Protein AF-A0A920KFL9-F1 (afdb_monomer)

Foldseek 3Di:
DDDDDDDDDDDDDDDDDDDDPDDDDDDDDDDDDDDDDDDDDDDDDDDDDDDDDDDDDDDDDDDDDDDDDDDDDDDDDDDDDDDDDDDDDDDDDDPPPDDPQDDDDQWDWDWDADPQRKTWIKTKGWDDDDLFKIKIKIKIKIWHQHDDPQKPGFIKIKIKIKMKIWGFDPFKIKIKIKIKIKIKGFDIDPRCVVCVPPCVPPPPPRIDIDIDIDIDIDMDRGGPRNPDSDDDDDDDD

pLDDT: mean 72.43, std 19.72, range [31.2, 96.38]

Sequence (237 aa):
MKIMKMVIKQSCKTVMVLGCVIIGFNISVAQNNNGSDETFLGVGSGSRKIARTPKVAINPLQIDSSLEMDEVKYYLEPKQQEVSYEIENITPAKLKIVEPLDKLYSGYLKAGAGMYFTPFFDLNYASKRSKYESWGVKSNFQSSLGSIREMGNTTYSDVLLGGYFQKFFLDHDLWAELDYERNRYQFYGLDTSLYSGVFEDTSTNFRQNYDLFDFHMKFNSKNTGRDTNKLRYKNLA

Mean predicted aligned error: 19.56 Å

Nearest PDB structures (foldseek):
  4q35-assembly1_A  TM=4.691E-01  e=1.632E-01  Shigella flexneri
  6z8q-assembly1_A  TM=5.405E-01  e=9.488E+00  Pseudomonas aeruginosa PAO1
  7q5c-assembly1_XXX  TM=4.788E-01  e=7.210E+00  Escherichia coli K-12

Solvent-accessible surface area (backbone atoms only — not comparable to full-atom values): 16198 Å² total; per-residue (Å²): 135,84,88,87,82,87,82,91,81,90,85,79,95,82,81,90,89,90,86,89,86,86,80,81,91,85,87,90,83,92,88,86,84,90,81,89,84,88,90,88,87,90,87,84,90,77,94,81,84,78,87,84,78,90,76,85,90,77,83,83,81,88,79,85,81,88,79,85,80,78,85,84,84,83,82,84,82,89,74,85,80,89,78,87,80,84,86,81,83,77,79,81,84,80,78,82,84,66,78,79,74,78,88,77,73,46,56,54,75,49,74,51,71,51,79,54,65,19,47,36,38,40,40,38,41,36,59,59,98,52,61,49,45,43,42,35,42,39,38,37,38,39,35,33,70,34,70,53,88,94,44,37,66,50,40,34,39,40,38,38,42,34,36,39,44,32,44,40,53,88,52,31,32,42,38,40,36,44,39,38,38,36,41,34,46,33,69,64,78,53,59,60,82,85,43,72,84,80,49,95,62,68,83,64,78,54,56,46,78,48,78,47,79,47,79,48,76,50,75,38,83,59,48,77,60,56,88,48,95,70,80,92,75,87,76,93,127

Radius of gyration: 56.48 Å; Cα contacts (8 Å, |Δi|>4): 287; chains: 1; bounding box: 64×78×180 Å

Secondary structure (DSSP, 8-state):
------------------------------------------------PPPPPPPP--PPP----PPPPPP--------PPPPP-----PPP------PPPP---SEEEEEEEETTTEEEEEEEEEPPP-SSEEEEEEEEEEEE----TTS----EEEEEEEEEEEEE-SS-EEEEEEEEEEEEEE-----TTTSTTT-TTHHHHTEEEEEEEEEEEEEESS--STT-S--------

Structure (mmCIF, N/CA/C/O backbone):
data_AF-A0A920KFL9-F1
#
_entry.id   AF-A0A920KFL9-F1
#
loop_
_atom_site.group_PDB
_atom_site.id
_atom_site.type_symbol
_atom_site.label_atom_id
_atom_site.label_alt_id
_atom_site.label_comp_id
_atom_site.label_asym_id
_atom_site.label_entity_id
_atom_site.label_seq_id
_atom_site.pdbx_PDB_ins_code
_atom_site.Cartn_x
_atom_site.Cartn_y
_atom_site.Cartn_z
_atom_site.occupancy
_atom_site.B_iso_or_equiv
_atom_site.auth_seq_id
_atom_site.auth_comp_id
_atom_site.auth_asym_id
_atom_site.auth_atom_id
_atom_site.pdbx_PDB_model_num
ATOM 1 N N . MET A 1 1 ? 7.959 36.966 9.191 1.00 43.94 1 MET A N 1
ATOM 2 C CA . MET A 1 1 ? 9.247 36.848 9.911 1.00 43.94 1 MET A CA 1
ATOM 3 C C . MET A 1 1 ? 8.929 36.371 11.333 1.00 43.94 1 MET A C 1
ATOM 5 O O . MET A 1 1 ? 8.709 37.195 12.199 1.00 43.94 1 MET A O 1
ATOM 9 N N . LYS A 1 2 ? 8.502 35.119 11.576 1.00 31.86 2 LYS A N 1
ATOM 10 C CA . LYS A 1 2 ? 9.246 33.833 11.588 1.00 31.86 2 LYS A CA 1
ATOM 11 C C . LYS A 1 2 ? 10.559 33.952 12.383 1.00 31.86 2 LYS A C 1
ATOM 13 O O . LYS A 1 2 ? 11.500 34.539 11.876 1.00 31.86 2 LYS A O 1
ATOM 18 N N . ILE A 1 3 ? 10.495 33.721 13.700 1.00 34.41 3 ILE A N 1
ATOM 19 C CA . ILE A 1 3 ? 10.840 32.472 14.427 1.00 34.41 3 ILE A CA 1
ATOM 20 C C . ILE A 1 3 ? 12.348 32.191 14.443 1.00 34.41 3 ILE A C 1
ATOM 22 O O . ILE A 1 3 ? 12.906 31.795 13.428 1.00 34.41 3 ILE A O 1
ATOM 26 N N . MET A 1 4 ? 12.945 32.281 15.637 1.00 31.20 4 MET A N 1
ATOM 27 C CA . MET A 1 4 ? 14.079 31.477 16.125 1.00 31.20 4 MET A CA 1
ATOM 28 C C . MET A 1 4 ? 14.139 31.721 17.651 1.00 31.20 4 MET A C 1
ATOM 30 O O . MET A 1 4 ? 14.114 32.871 18.061 1.00 31.20 4 MET A O 1
ATOM 34 N N . LYS A 1 5 ? 14.110 30.758 18.576 1.00 31.58 5 LYS A N 1
ATOM 35 C CA . LYS A 1 5 ? 14.733 29.436 18.618 1.00 31.58 5 LYS A CA 1
ATOM 36 C C . LYS A 1 5 ? 13.798 28.379 19.223 1.00 31.58 5 LYS A C 1
ATOM 38 O O . LYS A 1 5 ? 13.177 28.583 20.259 1.00 31.58 5 LYS A O 1
ATOM 43 N N . MET A 1 6 ? 13.790 27.228 18.564 1.00 32.03 6 MET A N 1
ATOM 44 C CA . MET A 1 6 ? 13.478 25.903 19.104 1.00 32.03 6 MET A CA 1
ATOM 45 C C . MET A 1 6 ? 14.689 25.457 19.960 1.00 32.03 6 MET A C 1
ATOM 47 O O . MET A 1 6 ? 15.799 25.895 19.655 1.00 32.03 6 MET A O 1
ATOM 51 N N . VAL A 1 7 ? 14.543 24.675 21.044 1.00 38.91 7 VAL A N 1
ATOM 52 C CA . VAL A 1 7 ? 14.953 23.248 21.100 1.00 38.91 7 VAL A CA 1
ATOM 53 C C . VAL A 1 7 ? 14.882 22.709 22.556 1.00 38.91 7 VAL A C 1
ATOM 55 O O . VAL A 1 7 ? 15.569 23.242 23.417 1.00 38.91 7 VAL A O 1
ATOM 58 N N . ILE A 1 8 ? 14.073 21.641 22.756 1.00 33.66 8 ILE A N 1
ATOM 59 C CA . ILE A 1 8 ? 14.347 20.354 23.476 1.00 33.66 8 ILE A CA 1
ATOM 60 C C . ILE A 1 8 ? 14.590 20.429 25.019 1.00 33.66 8 ILE A C 1
ATOM 62 O O . ILE A 1 8 ? 15.402 21.218 25.461 1.00 33.66 8 ILE A O 1
ATOM 66 N N . LYS A 1 9 ? 13.998 19.644 25.949 1.00 31.50 9 LYS A N 1
ATOM 67 C CA . LYS A 1 9 ? 13.520 18.240 25.981 1.00 31.50 9 LYS A CA 1
ATOM 68 C C . LYS A 1 9 ? 12.612 17.968 27.208 1.00 31.50 9 LYS A C 1
ATOM 70 O O . LYS A 1 9 ? 12.754 18.606 28.240 1.00 31.50 9 LYS A O 1
ATOM 75 N N . GLN A 1 10 ? 11.765 16.946 27.054 1.00 40.38 10 GLN A N 1
ATOM 76 C CA . GLN A 1 10 ? 11.182 15.990 28.023 1.00 40.38 10 GLN A CA 1
ATOM 77 C C . GLN A 1 10 ? 11.482 16.135 29.534 1.00 40.38 10 GLN A C 1
ATOM 79 O O . GLN A 1 10 ? 12.634 16.049 29.941 1.00 40.38 10 GLN A O 1
ATOM 84 N N . SER A 1 11 ? 10.436 16.046 30.368 1.00 33.41 11 SER A N 1
ATOM 85 C CA . SER A 1 11 ? 10.075 14.831 31.143 1.00 33.41 11 SER A CA 1
ATOM 86 C C . SER A 1 11 ? 9.422 15.158 32.500 1.00 33.41 11 SER A C 1
ATOM 88 O O . SER A 1 11 ? 9.712 16.174 33.114 1.00 33.41 11 SER A O 1
ATOM 90 N N . CYS A 1 12 ? 8.610 14.213 32.978 1.00 39.16 12 CYS A N 1
ATOM 91 C CA . CYS A 1 12 ? 8.181 14.007 34.366 1.00 39.16 12 CYS A CA 1
ATOM 92 C C . CYS A 1 12 ? 7.173 14.975 35.007 1.00 39.16 12 CYS A C 1
ATOM 94 O O . CYS A 1 12 ? 7.497 15.942 35.687 1.00 39.16 12 CYS A O 1
ATOM 96 N N . LYS A 1 13 ? 5.909 14.544 34.923 1.00 39.97 13 LYS A N 1
ATOM 97 C CA . LYS A 1 13 ? 4.914 14.662 35.994 1.00 39.97 13 LYS A CA 1
ATOM 98 C C . LYS A 1 13 ? 5.488 14.141 37.325 1.00 39.97 13 LYS A C 1
ATOM 100 O O . LYS A 1 13 ? 5.723 12.944 37.410 1.00 39.97 13 LYS A O 1
ATOM 105 N N . THR A 1 14 ? 5.605 14.992 38.344 1.00 37.62 14 THR A N 1
ATOM 106 C CA . THR A 1 14 ? 5.458 14.629 39.773 1.00 37.62 14 THR A CA 1
ATOM 107 C C . THR A 1 14 ? 5.434 15.914 40.595 1.00 37.62 14 THR A C 1
ATOM 109 O O . THR A 1 14 ? 6.465 16.450 40.986 1.00 37.62 14 THR A O 1
ATOM 112 N N . VAL A 1 15 ? 4.230 16.443 40.795 1.00 41.91 15 VAL A N 1
ATOM 113 C CA . VAL A 1 15 ? 3.930 17.504 41.758 1.00 41.91 15 VAL A CA 1
ATOM 114 C C . VAL A 1 15 ? 3.335 16.835 42.991 1.00 41.91 15 VAL A C 1
ATOM 116 O O . VAL A 1 15 ? 2.521 15.927 42.850 1.00 41.91 15 VAL A O 1
ATOM 119 N N . MET A 1 16 ? 3.710 17.363 44.157 1.00 33.50 16 MET A N 1
ATOM 120 C CA . MET A 1 16 ? 3.053 17.203 45.458 1.00 33.50 16 MET A CA 1
ATOM 121 C C . MET A 1 16 ? 3.140 15.826 46.117 1.00 33.50 16 MET A C 1
ATOM 123 O O . MET A 1 16 ? 2.377 14.927 45.800 1.00 33.50 16 MET A O 1
ATOM 127 N N . VAL A 1 17 ? 4.018 15.722 47.118 1.00 41.62 17 VAL A N 1
ATOM 128 C CA . VAL A 1 17 ? 3.706 15.420 48.535 1.00 41.62 17 VAL A CA 1
ATOM 129 C C . VAL A 1 17 ? 5.029 15.020 49.193 1.00 41.62 17 VAL A C 1
ATOM 131 O O . VAL A 1 17 ? 5.377 13.847 49.236 1.00 41.62 17 VAL A O 1
ATOM 134 N N . LEU A 1 18 ? 5.804 16.004 49.661 1.00 38.94 18 LEU A N 1
ATOM 135 C CA . LEU A 1 18 ? 6.837 15.783 50.681 1.00 38.94 18 LEU A CA 1
ATOM 136 C C . LEU A 1 18 ? 7.292 17.124 51.275 1.00 38.94 18 LEU A C 1
ATOM 138 O O . LEU A 1 18 ? 8.353 17.653 50.964 1.00 38.94 18 LEU A O 1
ATOM 142 N N . GLY A 1 19 ? 6.444 17.709 52.112 1.00 35.53 19 GLY A N 1
ATOM 143 C CA . GLY A 1 19 ? 6.784 18.890 52.894 1.00 35.53 19 GLY A CA 1
ATOM 144 C C . GLY A 1 19 ? 5.920 18.913 54.141 1.00 35.53 19 GLY A C 1
ATOM 145 O O . GLY A 1 19 ? 4.737 19.201 54.009 1.00 35.53 19 GLY A O 1
ATOM 146 N N . CYS A 1 20 ? 6.514 18.523 55.281 1.00 39.31 20 CYS A N 1
ATOM 147 C CA . CYS A 1 20 ? 6.134 18.838 56.677 1.00 39.31 20 CYS A CA 1
ATOM 148 C C . CYS A 1 20 ? 6.435 17.713 57.690 1.00 39.31 20 CYS A C 1
ATOM 150 O O . CYS A 1 20 ? 5.592 17.405 58.525 1.00 39.31 20 CYS A O 1
ATOM 152 N N . VAL A 1 21 ? 7.641 17.131 57.700 1.00 36.34 21 VAL A N 1
ATOM 153 C CA . VAL A 1 21 ? 8.108 16.396 58.894 1.00 36.34 21 VAL A CA 1
ATOM 154 C C . VAL A 1 21 ? 9.578 16.717 59.161 1.00 36.34 21 VAL A C 1
ATOM 156 O O . VAL A 1 21 ? 10.479 15.964 58.812 1.00 36.34 21 VAL A O 1
ATOM 159 N N . ILE A 1 22 ? 9.811 17.880 59.767 1.00 43.09 22 ILE A N 1
ATOM 160 C CA . ILE A 1 22 ? 11.025 18.183 60.531 1.00 43.09 22 ILE A CA 1
ATOM 161 C C . ILE A 1 22 ? 10.549 18.844 61.826 1.00 43.09 22 ILE A C 1
ATOM 163 O O . ILE A 1 22 ? 10.327 20.050 61.852 1.00 43.09 22 ILE A O 1
ATOM 167 N N . ILE A 1 23 ? 10.357 18.055 62.888 1.00 47.72 23 ILE A N 1
ATOM 168 C CA . ILE A 1 23 ? 10.253 18.561 64.265 1.00 47.72 23 ILE A CA 1
ATOM 169 C C . ILE A 1 23 ? 11.060 17.636 65.186 1.00 47.72 23 ILE A C 1
ATOM 171 O O . ILE A 1 23 ? 10.632 16.542 65.532 1.00 47.72 23 ILE A O 1
ATOM 175 N N . GLY A 1 24 ? 12.268 18.109 65.501 1.00 38.16 24 GLY A N 1
ATOM 176 C CA . GLY A 1 24 ? 12.833 18.231 66.850 1.00 38.16 24 GLY A CA 1
ATOM 177 C C . GLY A 1 24 ? 12.740 17.063 67.833 1.00 38.16 24 GLY A C 1
ATOM 178 O O . GLY A 1 24 ? 11.746 16.899 68.530 1.00 38.16 24 GLY A O 1
ATOM 179 N N . PHE A 1 25 ? 13.875 16.389 68.007 1.00 38.78 25 PHE A N 1
ATOM 180 C CA . PHE A 1 25 ? 14.270 15.659 69.214 1.00 38.78 25 PHE A CA 1
ATOM 181 C C . PHE A 1 25 ? 14.528 16.637 70.380 1.00 38.78 25 PHE A C 1
ATOM 183 O O . PHE A 1 25 ? 15.257 17.603 70.173 1.00 38.78 25 PHE A O 1
ATOM 190 N N . ASN A 1 26 ? 14.023 16.360 71.592 1.00 34.81 26 ASN A N 1
ATOM 191 C CA . ASN A 1 26 ? 14.650 16.725 72.877 1.00 34.81 26 ASN A CA 1
ATOM 192 C C . ASN A 1 26 ? 14.129 15.821 74.017 1.00 34.81 26 ASN A C 1
ATOM 194 O O . ASN A 1 26 ? 12.947 15.494 74.079 1.00 34.81 26 ASN A O 1
ATOM 198 N N . ILE A 1 27 ? 15.049 15.415 74.896 1.00 50.94 27 ILE A N 1
ATOM 199 C CA . ILE A 1 27 ? 14.918 14.446 75.999 1.00 50.94 27 ILE A CA 1
ATOM 200 C C . ILE A 1 27 ? 14.784 15.206 77.330 1.00 50.94 27 ILE A C 1
ATOM 202 O O . ILE A 1 27 ? 15.460 16.220 77.490 1.00 50.94 27 ILE A O 1
ATOM 206 N N . SER A 1 28 ? 14.019 14.697 78.309 1.00 34.47 28 SER A N 1
ATOM 207 C CA . SER A 1 28 ? 14.261 14.909 79.757 1.00 34.47 28 SER A CA 1
ATOM 208 C C . SER A 1 28 ? 13.483 13.914 80.639 1.00 34.47 28 SER A C 1
ATOM 210 O O . SER A 1 28 ? 12.450 13.388 80.233 1.00 34.47 28 SER A O 1
ATOM 212 N N . VAL A 1 29 ? 14.022 13.644 81.835 1.00 45.34 29 VAL A N 1
ATOM 213 C CA . VAL A 1 29 ? 13.725 12.515 82.742 1.00 45.34 29 VAL A CA 1
ATOM 214 C C . VAL A 1 29 ? 13.245 13.015 84.124 1.00 45.34 29 VAL A C 1
ATOM 216 O O . VAL A 1 29 ? 13.731 14.040 84.589 1.00 45.34 29 VAL A O 1
ATOM 219 N N . ALA A 1 30 ? 12.408 12.195 84.786 1.00 33.41 30 ALA A N 1
ATOM 220 C CA . ALA A 1 30 ? 12.189 12.003 86.240 1.00 33.41 30 ALA A CA 1
ATOM 221 C C . ALA A 1 30 ? 11.397 13.030 87.092 1.00 33.41 30 ALA A C 1
ATOM 223 O O . ALA A 1 30 ? 11.758 14.198 87.177 1.00 33.41 30 ALA A O 1
ATOM 224 N N . GLN A 1 31 ? 10.430 12.524 87.883 1.00 37.09 31 GLN A N 1
ATOM 225 C CA . GLN A 1 31 ? 10.547 12.347 89.351 1.00 37.09 31 GLN A CA 1
ATOM 226 C C . GLN A 1 31 ? 9.334 11.598 89.953 1.00 37.09 31 GLN A C 1
ATOM 228 O O . GLN A 1 31 ? 8.196 11.782 89.535 1.00 37.09 31 GLN A O 1
ATOM 233 N N . ASN A 1 32 ? 9.622 10.736 90.931 1.00 48.12 32 ASN A N 1
ATOM 234 C CA . ASN A 1 32 ? 8.700 9.958 91.765 1.00 48.12 32 ASN A CA 1
ATOM 235 C C . ASN A 1 32 ? 8.545 10.671 93.121 1.00 48.12 32 ASN A C 1
ATOM 237 O O . ASN A 1 32 ? 9.549 11.177 93.621 1.00 48.12 32 ASN A O 1
ATOM 241 N N . ASN A 1 33 ? 7.354 10.672 93.733 1.00 43.47 33 ASN A N 1
ATOM 242 C CA . ASN A 1 33 ? 7.232 10.878 95.179 1.00 43.47 33 ASN A CA 1
ATOM 243 C C . ASN A 1 33 ? 5.913 10.338 95.758 1.00 43.47 33 ASN A C 1
ATOM 245 O O . ASN A 1 33 ? 4.824 10.742 95.355 1.00 43.47 33 ASN A O 1
ATOM 249 N N . ASN A 1 34 ? 6.062 9.452 96.746 1.00 51.16 34 ASN A N 1
ATOM 250 C CA . ASN A 1 34 ? 5.028 8.980 97.665 1.00 51.16 34 ASN A CA 1
ATOM 251 C C . ASN A 1 34 ? 4.648 10.081 98.669 1.00 51.16 34 ASN A C 1
ATOM 253 O O . ASN A 1 34 ? 5.525 10.775 99.179 1.00 51.16 34 ASN A O 1
ATOM 257 N N . GLY A 1 35 ? 3.370 10.145 99.042 1.00 40.84 35 GLY A N 1
ATOM 258 C CA . GLY A 1 35 ? 2.881 10.934 100.174 1.00 40.84 35 GLY A CA 1
ATOM 259 C C . GLY A 1 35 ? 1.526 10.411 100.646 1.00 40.84 35 GLY A C 1
ATOM 260 O O . GLY A 1 35 ? 0.542 10.501 99.922 1.00 40.84 35 GLY A O 1
ATOM 261 N N . SER A 1 36 ? 1.526 9.795 101.825 1.00 51.31 36 SER A N 1
ATOM 262 C CA . SER A 1 36 ? 0.377 9.309 102.596 1.00 51.31 36 SER A CA 1
ATOM 263 C C . SER A 1 36 ? -0.385 10.458 103.247 1.00 51.31 36 SER A C 1
ATOM 265 O O . SER A 1 36 ? 0.283 11.326 103.791 1.00 51.31 36 SER A O 1
ATOM 267 N N . ASP A 1 37 ? -1.717 10.384 103.333 1.00 48.81 37 ASP A N 1
ATOM 268 C CA . ASP A 1 37 ? -2.482 11.168 104.310 1.00 48.81 37 ASP A CA 1
ATOM 269 C C . ASP A 1 37 ? -3.719 10.396 104.810 1.00 48.81 37 ASP A C 1
ATOM 271 O O . ASP A 1 37 ? -4.548 9.908 104.040 1.00 48.81 37 ASP A O 1
ATOM 275 N N . GLU A 1 38 ? -3.782 10.255 106.133 1.00 49.50 38 GLU A N 1
ATOM 276 C CA . GLU A 1 38 ? -4.817 9.604 106.946 1.00 49.50 38 GLU A CA 1
ATOM 277 C C . GLU A 1 38 ? -5.903 10.611 107.381 1.00 49.50 38 GLU A C 1
ATOM 279 O O . GLU A 1 38 ? -5.698 11.813 107.219 1.00 49.50 38 GLU A O 1
ATOM 284 N N . THR A 1 39 ? -7.021 10.129 107.972 1.00 42.44 39 THR A N 1
ATOM 285 C CA . THR A 1 39 ? -7.828 10.707 109.101 1.00 42.44 39 THR A CA 1
ATOM 286 C C . THR A 1 39 ? -9.327 10.298 109.038 1.00 42.44 39 THR A C 1
ATOM 288 O O . THR A 1 39 ? -9.838 10.081 107.948 1.00 42.44 39 THR A O 1
ATOM 291 N N . PHE A 1 40 ? -10.160 10.146 110.095 1.00 45.94 40 PHE A N 1
ATOM 292 C CA . PHE A 1 40 ? -10.104 10.307 111.569 1.00 45.94 40 PHE A CA 1
ATOM 293 C C . PHE A 1 40 ? -11.086 9.309 112.259 1.00 45.94 40 PHE A C 1
ATOM 295 O O . PHE A 1 40 ? -12.117 8.950 111.691 1.00 45.94 40 PHE A O 1
ATOM 302 N N . LEU A 1 41 ? -10.803 8.920 113.515 1.00 43.47 41 LEU A N 1
ATOM 303 C CA . LEU A 1 41 ? -11.570 7.987 114.366 1.00 43.47 41 LEU A CA 1
ATOM 304 C C . LEU A 1 41 ? -12.244 8.728 115.541 1.00 43.47 41 LEU A C 1
ATOM 306 O O . LEU A 1 41 ? -11.563 9.409 116.304 1.00 43.47 41 LEU A O 1
ATOM 310 N N . GLY A 1 42 ? -13.555 8.552 115.742 1.00 44.34 42 GLY A N 1
ATOM 311 C CA . GLY A 1 42 ? -14.280 9.040 116.924 1.00 44.34 42 GLY A CA 1
ATOM 312 C C . GLY A 1 42 ? -14.645 7.900 117.876 1.00 44.34 42 GLY A C 1
ATOM 313 O O . GLY A 1 42 ? -15.588 7.158 117.615 1.00 44.34 42 GLY A O 1
ATOM 314 N N . VAL A 1 43 ? -13.903 7.753 118.978 1.00 54.56 43 VAL A N 1
ATOM 315 C CA . VAL A 1 43 ? -14.129 6.727 120.012 1.00 54.56 43 VAL A CA 1
ATOM 316 C C . VAL A 1 43 ? -14.908 7.330 121.181 1.00 54.56 43 VAL A C 1
ATOM 318 O O . VAL A 1 43 ? -14.455 8.291 121.794 1.00 54.56 43 VAL A O 1
ATOM 321 N N . GLY A 1 44 ? -16.050 6.736 121.535 1.00 56.25 44 GLY A N 1
ATOM 322 C CA . GLY A 1 44 ? -16.752 6.990 122.797 1.00 56.25 44 GLY A CA 1
ATOM 323 C C . GLY A 1 44 ? -16.760 5.724 123.647 1.00 56.25 44 GLY A C 1
ATOM 324 O O . GLY A 1 44 ? -17.275 4.698 123.207 1.00 56.25 44 GLY A O 1
ATOM 325 N N . SER A 1 45 ? -16.178 5.766 124.849 1.00 58.66 45 SER A N 1
ATOM 326 C CA . SER A 1 45 ? -16.102 4.610 125.749 1.00 58.66 45 SER A CA 1
ATOM 327 C C . SER A 1 45 ? -16.910 4.841 127.029 1.00 58.66 45 SER A C 1
ATOM 329 O O . SER A 1 45 ? -16.742 5.827 127.740 1.00 58.66 45 SER A O 1
ATOM 331 N N . GLY A 1 46 ? -17.816 3.904 127.322 1.00 54.31 46 GLY A N 1
ATOM 332 C CA . GLY A 1 46 ? -18.552 3.817 128.581 1.00 54.31 46 GLY A CA 1
ATOM 333 C C . GLY A 1 46 ? -18.433 2.401 129.137 1.00 54.31 46 GLY A C 1
ATOM 334 O O . GLY A 1 46 ? -18.812 1.434 128.477 1.00 54.31 46 GLY A O 1
ATOM 335 N N . SER A 1 47 ? -17.879 2.255 130.339 1.00 57.16 47 SER A N 1
ATOM 336 C CA . SER A 1 47 ? -17.597 0.955 130.952 1.00 57.16 47 SER A CA 1
ATOM 337 C C . SER A 1 47 ? -18.842 0.371 131.630 1.00 57.16 47 SER A C 1
ATOM 339 O O . SER A 1 47 ? -19.117 0.599 132.805 1.00 57.16 47 SER A O 1
ATOM 341 N N . ARG A 1 48 ? -19.615 -0.439 130.900 1.00 60.62 48 ARG A N 1
ATOM 342 C CA . ARG A 1 48 ? -20.709 -1.229 131.488 1.00 60.62 48 ARG A CA 1
ATOM 343 C C . ARG A 1 48 ? -20.206 -2.627 131.828 1.00 60.62 48 ARG A C 1
ATOM 345 O O . ARG A 1 48 ? -19.890 -3.407 130.934 1.00 60.62 48 ARG A O 1
ATOM 352 N N . LYS A 1 49 ? -20.135 -2.958 133.119 1.00 63.44 49 LYS A N 1
ATOM 353 C CA . LYS A 1 49 ? -19.866 -4.329 133.576 1.00 63.44 49 LYS A CA 1
ATOM 354 C C . LYS A 1 49 ? -21.172 -5.010 133.967 1.00 63.44 49 LYS A C 1
ATOM 356 O O . LYS A 1 49 ? -21.869 -4.560 134.868 1.00 63.44 49 LYS A O 1
ATOM 361 N N . ILE A 1 50 ? -21.474 -6.100 133.270 1.00 63.91 50 ILE A N 1
ATOM 362 C CA . ILE A 1 50 ? -22.652 -6.943 133.482 1.00 63.91 50 ILE A CA 1
ATOM 363 C C . ILE A 1 50 ? -22.246 -8.106 134.392 1.00 63.91 50 ILE A C 1
ATOM 365 O O . ILE A 1 50 ? -21.227 -8.760 134.152 1.00 63.91 50 ILE A O 1
ATOM 369 N N . ALA A 1 51 ? -23.025 -8.344 135.447 1.00 66.50 51 ALA A N 1
ATOM 370 C CA . ALA A 1 51 ? -22.797 -9.443 136.379 1.00 66.50 51 ALA A CA 1
ATOM 371 C C . ALA A 1 51 ? -23.034 -10.796 135.693 1.00 66.50 51 ALA A C 1
ATOM 373 O O . ALA A 1 51 ? -23.952 -10.948 134.888 1.00 66.50 51 ALA A O 1
ATOM 374 N N . ARG A 1 52 ? -22.182 -11.781 135.992 1.00 64.62 52 ARG A N 1
ATOM 375 C CA . ARG A 1 52 ? -22.231 -13.095 135.343 1.00 64.62 52 ARG A CA 1
ATOM 376 C C . ARG A 1 52 ? -23.044 -14.093 136.160 1.00 64.62 52 ARG A C 1
ATOM 378 O O . ARG A 1 52 ? -22.793 -14.279 137.345 1.00 64.62 52 ARG A O 1
ATOM 385 N N . THR A 1 53 ? -23.950 -14.779 135.472 1.00 71.12 53 THR A N 1
ATOM 386 C CA . THR A 1 53 ? -24.737 -15.911 135.978 1.00 71.12 53 THR A CA 1
ATOM 387 C C . THR A 1 53 ? -24.022 -17.227 135.655 1.00 71.12 53 THR A C 1
ATOM 389 O O . THR A 1 53 ? -23.485 -17.356 134.546 1.00 71.12 53 THR A O 1
ATOM 392 N N . PRO A 1 54 ? -24.000 -18.213 136.570 1.00 70.19 54 PRO A N 1
ATOM 393 C CA . PRO A 1 54 ? -23.390 -19.505 136.288 1.00 70.19 54 PRO A CA 1
ATOM 394 C C . PRO A 1 54 ? -24.212 -20.258 135.240 1.00 70.19 54 PRO A C 1
ATOM 396 O O . PRO A 1 54 ? -25.435 -20.357 135.334 1.00 70.19 54 PRO A O 1
ATOM 399 N N . LYS A 1 55 ? -23.524 -20.769 134.219 1.00 72.44 55 LYS A N 1
ATOM 400 C CA . LYS A 1 55 ? -24.139 -21.536 133.135 1.00 72.44 55 LYS A CA 1
ATOM 401 C C . LYS A 1 55 ? -24.029 -23.025 133.432 1.00 72.44 55 LYS A C 1
ATOM 403 O O . LYS A 1 55 ? -22.960 -23.501 133.803 1.00 72.44 55 LYS A O 1
ATOM 408 N N . VAL A 1 56 ? -25.129 -23.742 133.229 1.00 72.31 56 VAL A N 1
ATOM 409 C CA . VAL A 1 56 ? -25.164 -25.205 133.289 1.00 72.31 56 VAL A CA 1
ATOM 410 C C . VAL A 1 56 ? -24.569 -25.754 131.996 1.00 72.31 56 VAL A C 1
ATOM 412 O O . VAL A 1 56 ? -24.971 -25.350 130.904 1.00 72.31 56 VAL A O 1
ATOM 415 N N . ALA A 1 57 ? -23.593 -26.649 132.125 1.00 71.94 57 ALA A N 1
ATOM 416 C CA . ALA A 1 57 ? -22.980 -27.324 130.993 1.00 71.94 57 ALA A CA 1
ATOM 417 C C . ALA A 1 57 ? -23.841 -28.529 130.597 1.00 71.94 57 ALA A C 1
ATOM 419 O O . ALA A 1 57 ? -23.961 -29.489 131.353 1.00 71.94 57 ALA A O 1
ATOM 420 N N . ILE A 1 58 ? -24.445 -28.457 129.415 1.00 77.25 58 ILE A N 1
ATOM 421 C CA . ILE A 1 58 ? -25.127 -29.579 128.769 1.00 77.25 58 ILE A CA 1
ATOM 422 C C . ILE A 1 58 ? -24.269 -29.996 127.582 1.00 77.25 58 ILE A C 1
ATOM 424 O O . ILE A 1 58 ? -23.959 -29.166 126.727 1.00 77.25 58 ILE A O 1
ATOM 428 N N . ASN A 1 59 ? -23.887 -31.270 127.540 1.00 79.19 59 ASN A N 1
ATOM 429 C CA . ASN A 1 59 ? -23.124 -31.810 126.424 1.00 79.19 59 ASN A CA 1
ATOM 430 C C . ASN A 1 59 ? -24.097 -32.294 125.341 1.00 79.19 59 ASN A C 1
ATOM 432 O O . ASN A 1 59 ? -25.023 -33.044 125.661 1.00 79.19 59 ASN A O 1
ATOM 436 N N . PRO A 1 60 ? -23.921 -31.881 124.078 1.00 77.06 60 PRO A N 1
ATOM 437 C CA . PRO A 1 60 ? -24.770 -32.351 122.998 1.00 77.06 60 PRO A CA 1
ATOM 438 C C . PRO A 1 60 ? -24.461 -33.816 122.678 1.00 77.06 60 PRO A C 1
ATOM 440 O O . PRO A 1 60 ? -23.303 -34.233 122.656 1.00 77.06 60 PRO A O 1
ATOM 443 N N . LEU A 1 61 ? -25.506 -34.593 122.403 1.00 74.31 61 LEU A N 1
ATOM 444 C CA . LEU A 1 61 ? -25.369 -35.932 121.837 1.00 74.31 61 LEU A CA 1
ATOM 445 C C . LEU A 1 61 ? -25.131 -35.792 120.330 1.00 74.31 61 LEU A C 1
ATOM 447 O O . LEU A 1 61 ? -25.890 -35.103 119.649 1.00 74.31 61 LEU A O 1
ATOM 451 N N . GLN A 1 62 ? -24.073 -36.419 119.812 1.00 68.06 62 GLN A N 1
ATOM 452 C CA . GLN A 1 62 ? -23.814 -36.453 118.373 1.00 68.06 62 GLN A CA 1
ATOM 453 C C . GLN A 1 62 ? -24.787 -37.426 117.710 1.00 68.06 62 GLN A C 1
ATOM 455 O O . GLN A 1 62 ? -24.701 -38.634 117.917 1.00 68.06 62 GLN A O 1
ATOM 460 N N . ILE A 1 63 ? -25.709 -36.888 116.918 1.00 70.75 63 ILE A N 1
ATOM 461 C CA . ILE A 1 63 ? -26.551 -37.667 116.015 1.00 70.75 63 ILE A CA 1
ATOM 462 C C . ILE A 1 63 ? -26.033 -37.371 114.613 1.00 70.75 63 ILE A C 1
ATOM 464 O O . ILE A 1 63 ? -26.132 -36.235 114.152 1.00 70.75 63 ILE A O 1
ATOM 468 N N . ASP A 1 64 ? -25.434 -38.370 113.973 1.00 69.38 64 ASP A N 1
ATOM 469 C CA . ASP A 1 64 ? -24.952 -38.257 112.599 1.00 69.38 64 ASP A CA 1
ATOM 470 C C . ASP A 1 64 ? -26.052 -38.722 111.638 1.00 69.38 64 ASP A C 1
ATOM 472 O O . ASP A 1 64 ? -26.654 -39.778 111.837 1.00 69.38 64 ASP A O 1
ATOM 476 N N . SER A 1 65 ? -26.362 -37.911 110.630 1.00 74.31 65 SER A N 1
ATOM 477 C CA . SER A 1 65 ? -27.322 -38.250 109.576 1.00 74.31 65 SER A CA 1
ATOM 478 C C . SER A 1 65 ? -26.559 -38.364 108.269 1.00 74.31 65 SER A C 1
ATOM 480 O O . SER A 1 65 ? -26.143 -37.355 107.704 1.00 74.31 65 SER A O 1
ATOM 482 N N . SER A 1 66 ? -26.383 -39.592 107.784 1.00 71.81 66 SER A N 1
ATOM 483 C CA . SER A 1 66 ? -25.870 -39.814 106.436 1.00 71.81 66 SER A CA 1
ATOM 484 C C . SER A 1 66 ? -27.003 -39.602 105.433 1.00 71.81 66 SER A C 1
ATOM 486 O O . SER A 1 66 ? -28.079 -40.187 105.544 1.00 71.81 66 SER A O 1
ATOM 488 N N . LEU A 1 67 ? -26.773 -38.700 104.482 1.00 71.06 67 LEU A N 1
ATOM 489 C CA . LEU A 1 67 ? -27.669 -38.434 103.363 1.00 71.06 67 LEU A CA 1
ATOM 490 C C . LEU A 1 67 ? -27.123 -39.173 102.141 1.00 71.06 67 LEU A C 1
ATOM 492 O O . LEU A 1 67 ? -26.017 -38.872 101.692 1.00 71.06 67 LEU A O 1
ATOM 496 N N . GLU A 1 68 ? -27.886 -40.122 101.601 1.00 73.00 68 GLU A N 1
ATOM 497 C CA . GLU A 1 68 ? -27.613 -40.664 100.269 1.00 73.00 68 GLU A CA 1
ATOM 498 C C . GLU A 1 68 ? -28.154 -39.687 99.216 1.00 73.00 68 GLU A C 1
ATOM 500 O O . GLU A 1 68 ? -29.313 -39.275 99.270 1.00 73.00 68 GLU A O 1
ATOM 505 N N . MET A 1 69 ? -27.288 -39.257 98.295 1.00 74.44 69 MET A N 1
ATOM 506 C CA . MET A 1 69 ? -27.657 -38.364 97.195 1.00 74.44 69 MET A CA 1
ATOM 507 C C . MET A 1 69 ? -28.178 -39.178 96.012 1.00 74.44 69 MET A C 1
ATOM 509 O O . MET A 1 69 ? -27.486 -40.070 95.524 1.00 74.44 69 MET A O 1
ATOM 513 N N . ASP A 1 70 ? -29.356 -38.813 95.512 1.00 77.56 70 ASP A N 1
ATOM 514 C CA . ASP A 1 70 ? -29.927 -39.420 94.311 1.00 77.56 70 ASP A CA 1
ATOM 515 C C . ASP A 1 70 ? -29.144 -39.045 93.039 1.00 77.56 70 ASP A C 1
ATOM 517 O O . ASP A 1 70 ? -28.583 -37.952 92.906 1.00 77.56 70 ASP A O 1
ATOM 521 N N . GLU A 1 71 ? -29.131 -39.958 92.065 1.00 79.62 71 GLU A N 1
ATOM 522 C CA . GLU A 1 71 ? -28.425 -39.787 90.794 1.00 79.62 71 GLU A CA 1
ATOM 523 C C . GLU A 1 71 ? -29.100 -38.717 89.911 1.00 79.62 71 GLU A C 1
ATOM 525 O O . GLU A 1 71 ? -30.243 -38.862 89.465 1.00 79.62 71 GLU A O 1
ATOM 530 N N . VAL A 1 72 ? -28.378 -37.628 89.628 1.00 80.19 72 VAL A N 1
ATOM 531 C CA . VAL A 1 72 ? -28.887 -36.500 88.833 1.00 80.19 72 VAL A CA 1
ATOM 532 C C . VAL A 1 72 ? -28.902 -36.857 87.345 1.00 80.19 72 VAL A C 1
ATOM 534 O O . VAL A 1 72 ? -27.871 -36.845 86.672 1.00 80.19 72 VAL A O 1
ATOM 537 N N . LYS A 1 73 ? -30.092 -37.125 86.803 1.00 81.31 73 LYS A N 1
ATOM 538 C CA . LYS A 1 73 ? -30.300 -37.348 85.364 1.00 81.31 73 LYS A CA 1
ATOM 539 C C . LYS A 1 73 ? -30.493 -36.015 84.644 1.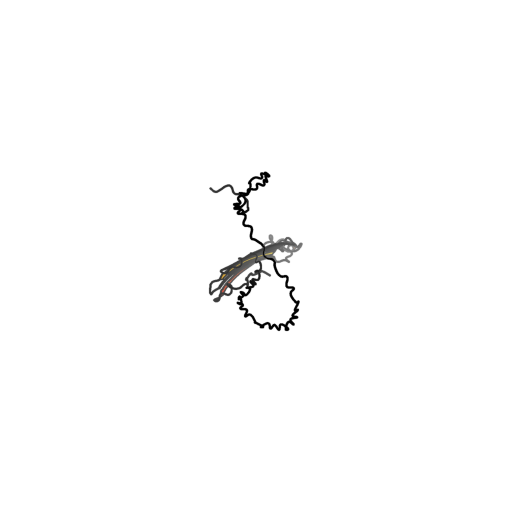00 81.31 73 LYS A C 1
ATOM 541 O O . LYS A 1 73 ? -31.469 -35.315 84.897 1.00 81.31 73 LYS A O 1
ATOM 546 N N . TYR A 1 74 ? -29.590 -35.678 83.726 1.00 81.19 74 TYR A N 1
ATOM 547 C CA . TYR A 1 74 ? -29.720 -34.509 82.854 1.00 81.19 74 TYR A CA 1
ATOM 548 C C . TYR A 1 74 ? -30.084 -34.928 81.428 1.00 81.19 74 TYR A C 1
ATOM 550 O O . TYR A 1 74 ? -29.594 -35.928 80.906 1.00 81.19 74 TYR A O 1
ATOM 558 N N . TYR A 1 75 ? -30.944 -34.135 80.794 1.00 82.44 75 TYR A N 1
ATOM 559 C CA . TYR A 1 75 ? -31.319 -34.279 79.394 1.00 82.44 75 TYR A CA 1
ATOM 560 C C . TYR A 1 75 ? -31.004 -32.969 78.677 1.00 82.44 75 TYR A C 1
ATOM 562 O O . TYR A 1 75 ? -31.464 -31.905 79.090 1.00 82.44 75 TYR A O 1
ATOM 570 N N . LEU A 1 76 ? -30.188 -33.044 77.628 1.00 83.19 76 LEU A N 1
ATOM 571 C CA . LEU A 1 76 ? -29.883 -31.902 76.774 1.00 83.19 76 LEU A CA 1
ATOM 572 C C . LEU A 1 76 ? -30.883 -31.896 75.627 1.00 83.19 76 LEU A C 1
ATOM 574 O O . LEU A 1 76 ? -30.904 -32.829 74.828 1.00 83.19 76 LEU A O 1
ATOM 578 N N . GLU A 1 77 ? -31.701 -30.851 75.553 1.00 84.31 77 GLU A N 1
ATOM 579 C CA . GLU A 1 77 ? -32.656 -30.692 74.464 1.00 84.31 77 GLU A CA 1
ATOM 580 C C . GLU A 1 77 ? -31.904 -30.338 73.166 1.00 84.31 77 GLU A C 1
ATOM 582 O O . GLU A 1 77 ? -31.260 -29.284 73.092 1.00 84.31 77 GLU A O 1
ATOM 587 N N . PRO A 1 78 ? -31.935 -31.201 72.135 1.00 82.12 78 PRO A N 1
ATOM 588 C CA . PRO A 1 78 ? -31.251 -30.927 70.883 1.00 82.12 78 PRO A CA 1
ATOM 589 C C . PRO A 1 78 ? -32.036 -29.871 70.105 1.00 82.12 78 PRO A C 1
ATOM 591 O O . PRO A 1 78 ? -33.077 -30.152 69.513 1.00 82.12 78 PRO A O 1
ATOM 594 N N . LYS A 1 79 ? -31.523 -28.640 70.087 1.00 85.75 79 LYS A N 1
ATOM 595 C CA . LYS A 1 79 ? -32.106 -27.539 69.319 1.00 85.75 79 LYS A CA 1
ATOM 596 C C . LYS A 1 79 ? -31.262 -27.250 68.083 1.00 85.75 79 LYS A C 1
ATOM 598 O O . LYS A 1 79 ? -30.102 -26.864 68.196 1.00 85.75 79 LYS A O 1
ATOM 603 N N . GLN A 1 80 ? -31.853 -27.410 66.902 1.00 82.75 80 GLN A N 1
ATOM 604 C CA . GLN A 1 80 ? -31.225 -27.001 65.648 1.00 82.75 80 GLN A CA 1
ATOM 605 C C . GLN A 1 80 ? -31.417 -25.495 65.443 1.00 82.75 80 GLN A C 1
ATOM 607 O O . GLN A 1 80 ? -32.526 -24.979 65.577 1.00 82.75 80 GLN A O 1
ATOM 612 N N . GLN A 1 81 ? -30.331 -24.791 65.128 1.00 82.81 81 GLN A N 1
ATOM 613 C CA . GLN A 1 81 ? -30.370 -23.365 64.831 1.00 82.81 81 GLN A CA 1
ATOM 614 C C . GLN A 1 81 ? -30.554 -23.156 63.328 1.00 82.81 81 GLN A C 1
ATOM 616 O O . GLN A 1 81 ? -29.803 -23.701 62.519 1.00 82.81 81 GLN A O 1
ATOM 621 N N . GLU A 1 82 ? -31.561 -22.371 62.963 1.00 83.12 82 GLU A N 1
ATOM 622 C CA . GLU A 1 82 ? -31.828 -22.022 61.574 1.00 83.12 82 GLU A CA 1
ATOM 623 C C . GLU A 1 82 ? -30.816 -20.964 61.118 1.00 83.12 82 GLU A C 1
ATOM 625 O O . GLU A 1 82 ? -30.704 -19.886 61.706 1.00 83.12 82 GLU A O 1
ATOM 630 N N . VAL A 1 83 ? -30.022 -21.305 60.106 1.00 85.31 83 VAL A N 1
ATOM 631 C CA . VAL A 1 83 ? -29.029 -20.411 59.503 1.00 85.31 83 VAL A CA 1
ATOM 632 C C . VAL A 1 83 ? -29.570 -19.892 58.180 1.00 85.31 83 VAL A C 1
ATOM 634 O O . VAL A 1 83 ? -29.787 -20.658 57.245 1.00 85.31 83 VAL A O 1
ATOM 637 N N . SER A 1 84 ? -29.769 -18.577 58.109 1.00 84.69 84 SER A N 1
ATOM 638 C CA . SER A 1 84 ? -30.123 -17.868 56.882 1.00 84.69 84 SER A CA 1
ATOM 639 C C . SER A 1 84 ? -28.850 -17.381 56.200 1.00 84.69 84 SER A C 1
ATOM 641 O O . SER A 1 84 ? -28.044 -16.691 56.825 1.00 84.69 84 SER A O 1
ATOM 643 N N . TYR A 1 85 ? -28.673 -17.714 54.924 1.00 83.00 85 TYR A N 1
ATOM 644 C CA . TYR A 1 85 ? -27.605 -17.171 54.090 1.00 83.00 85 TYR A CA 1
ATOM 645 C C . TYR A 1 85 ? -28.199 -16.559 52.824 1.00 83.00 85 TYR A C 1
ATOM 647 O O . TYR A 1 85 ? -29.135 -17.098 52.234 1.00 83.00 85 TYR A O 1
ATOM 655 N N . GLU A 1 86 ? -27.648 -15.423 52.414 1.00 86.06 86 GLU A N 1
ATOM 656 C CA . GLU A 1 86 ? -28.018 -14.745 51.178 1.00 86.06 86 GLU A CA 1
ATOM 657 C C . GLU A 1 86 ? -26.962 -15.058 50.116 1.00 86.06 86 GLU A C 1
ATOM 659 O O . GLU A 1 86 ? -25.759 -14.962 50.364 1.00 86.06 86 GLU A O 1
ATOM 664 N N . ILE A 1 87 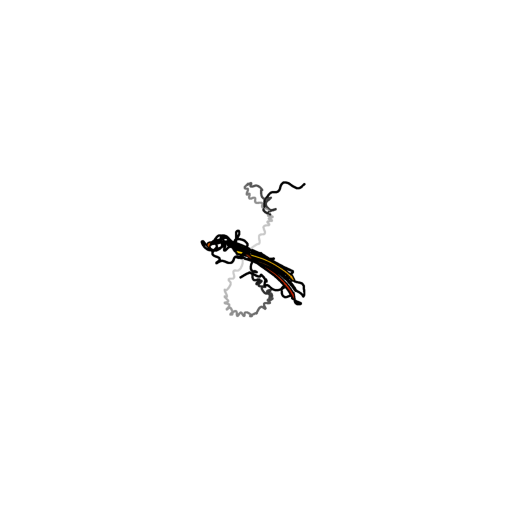? -27.406 -15.515 48.948 1.00 82.19 87 ILE A N 1
ATOM 665 C CA . ILE A 1 87 ? -26.511 -15.891 47.854 1.00 82.19 87 ILE A CA 1
ATOM 666 C C . ILE A 1 87 ? -26.171 -14.623 47.074 1.00 82.19 87 ILE A C 1
ATOM 668 O O . ILE A 1 87 ? -27.021 -14.077 46.371 1.00 82.19 87 ILE A O 1
ATOM 672 N N . GLU A 1 88 ? -24.922 -14.168 47.162 1.00 84.75 88 GLU A N 1
ATOM 673 C CA . GLU A 1 88 ? -24.442 -13.089 46.302 1.00 84.75 88 GLU A CA 1
ATOM 674 C C . GLU A 1 88 ? -24.218 -13.600 44.875 1.00 84.75 88 GLU A C 1
ATOM 676 O O . GLU A 1 88 ? -23.398 -14.485 44.613 1.00 84.75 88 GLU A O 1
ATOM 681 N N . ASN A 1 89 ? -24.943 -13.016 43.921 1.00 86.44 89 ASN A N 1
ATOM 682 C CA . ASN A 1 89 ? -24.740 -13.302 42.508 1.00 86.44 89 ASN A CA 1
ATOM 683 C C . ASN A 1 89 ? -23.421 -12.690 42.027 1.00 86.44 89 ASN A C 1
ATOM 685 O O . ASN A 1 89 ? -23.281 -11.470 41.918 1.00 86.44 89 ASN A O 1
ATOM 689 N N . ILE A 1 90 ? -22.471 -13.548 41.658 1.00 87.31 90 ILE A N 1
ATOM 690 C CA . ILE A 1 90 ? -21.241 -13.112 41.001 1.00 87.31 90 ILE A CA 1
ATOM 691 C C . ILE A 1 90 ? -21.534 -12.675 39.564 1.00 87.31 90 ILE A C 1
ATOM 693 O O . ILE A 1 90 ? -22.250 -13.340 38.812 1.00 87.31 90 ILE A O 1
ATOM 697 N N . THR A 1 91 ? -20.964 -11.543 39.157 1.00 84.81 91 THR A N 1
ATOM 698 C CA . THR A 1 91 ? -21.054 -11.125 37.755 1.00 84.81 91 THR A CA 1
ATOM 699 C C . THR A 1 91 ? -20.179 -12.029 36.880 1.00 84.81 91 THR A C 1
ATOM 701 O O . THR A 1 91 ? -19.055 -12.362 37.265 1.00 84.81 91 THR A O 1
ATOM 704 N N . PRO A 1 92 ? -20.659 -12.447 35.695 1.00 82.56 92 PRO A N 1
ATOM 705 C CA . PRO A 1 92 ? -19.879 -13.300 34.811 1.00 82.56 92 PRO A CA 1
ATOM 706 C C . PRO A 1 92 ? -18.631 -12.562 34.315 1.00 82.56 92 PRO A C 1
ATOM 708 O O . PRO A 1 92 ? -18.700 -11.411 33.872 1.00 82.56 92 PRO A O 1
ATOM 711 N N . ALA A 1 93 ? -17.486 -13.245 34.346 1.00 80.56 93 ALA A N 1
ATOM 712 C CA . ALA A 1 93 ? -16.230 -12.709 33.842 1.00 80.56 93 ALA A CA 1
ATOM 713 C C . ALA A 1 93 ? -16.319 -12.470 32.323 1.00 80.56 93 ALA A C 1
ATOM 715 O O . ALA A 1 93 ? -16.422 -13.405 31.529 1.00 80.56 93 ALA A O 1
ATOM 716 N N . LYS A 1 94 ? -16.265 -11.203 31.898 1.00 81.00 94 LYS A N 1
ATOM 717 C CA . LYS A 1 94 ? -16.182 -10.838 30.477 1.00 81.00 94 LYS A CA 1
ATOM 718 C C . LYS A 1 94 ? -14.736 -10.980 30.008 1.00 81.00 94 LYS A C 1
ATOM 720 O O . LYS A 1 94 ? -13.930 -10.069 30.187 1.00 81.00 94 LYS A O 1
ATOM 725 N N . LEU A 1 95 ? -14.404 -12.113 29.395 1.00 78.44 95 LEU A N 1
ATOM 726 C CA . LEU A 1 95 ? -13.113 -12.283 28.730 1.00 78.44 95 LEU A CA 1
ATOM 727 C C . LEU A 1 95 ? -13.080 -11.400 27.478 1.00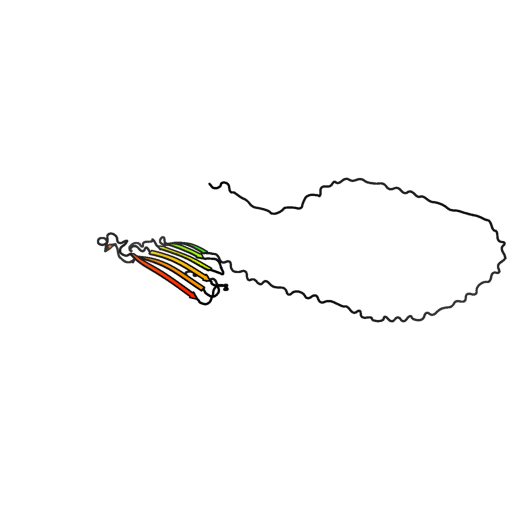 78.44 95 LEU A C 1
ATOM 729 O O . LEU A 1 95 ? -13.776 -11.654 26.496 1.00 78.44 95 LEU A O 1
ATOM 733 N N . LYS A 1 96 ? -12.266 -10.342 27.506 1.00 73.31 96 LYS A N 1
ATOM 734 C CA . LYS A 1 96 ? -11.972 -9.531 26.322 1.00 73.31 96 LYS A CA 1
ATOM 735 C C . LYS A 1 96 ? -10.964 -10.283 25.454 1.00 73.31 96 LYS A C 1
ATOM 737 O O . LYS A 1 96 ? -9.779 -9.966 25.453 1.00 73.31 96 LYS A O 1
ATOM 742 N N . ILE A 1 97 ? -11.441 -11.290 24.726 1.00 69.38 97 ILE A N 1
ATOM 743 C CA . ILE A 1 97 ? -10.665 -11.961 23.679 1.00 69.38 97 ILE A CA 1
ATOM 744 C C . ILE A 1 97 ? -10.672 -11.024 22.469 1.00 69.38 97 ILE A C 1
ATOM 746 O O . ILE A 1 97 ? -11.477 -11.149 21.553 1.00 69.38 97 ILE A O 1
ATOM 750 N N . VAL A 1 98 ? -9.842 -9.986 22.528 1.00 72.00 98 VAL A N 1
ATOM 751 C CA . VAL A 1 98 ? -9.532 -9.168 21.358 1.00 72.00 98 VAL A CA 1
ATOM 752 C C . VAL A 1 98 ? -8.225 -9.707 20.824 1.00 72.00 98 VAL A C 1
ATOM 754 O O . VAL A 1 98 ? -7.170 -9.445 21.399 1.00 72.00 98 VAL A O 1
ATOM 757 N N . GLU A 1 99 ? -8.311 -10.491 19.753 1.00 73.94 99 GLU A N 1
ATOM 758 C CA . GLU A 1 99 ? -7.130 -10.863 18.985 1.00 73.94 99 GLU A CA 1
ATOM 759 C C . GLU A 1 99 ? -6.404 -9.570 18.582 1.00 73.94 99 GLU A C 1
ATOM 761 O O . GLU A 1 99 ? -7.024 -8.673 17.991 1.00 73.94 99 GLU A O 1
ATOM 766 N N . PRO A 1 100 ? -5.127 -9.402 18.967 1.00 71.44 100 PRO A N 1
ATOM 767 C CA . PRO A 1 100 ? -4.378 -8.219 18.595 1.00 71.44 100 PRO A CA 1
ATOM 768 C C . PRO A 1 100 ? -4.287 -8.185 17.074 1.00 71.44 100 PRO A C 1
ATOM 770 O O . PRO A 1 100 ? -3.791 -9.114 16.446 1.00 71.44 100 PRO A O 1
ATOM 773 N N . LEU A 1 101 ? -4.799 -7.110 16.482 1.00 71.88 101 LEU A N 1
ATOM 774 C CA . LEU A 1 101 ? -4.783 -6.956 15.038 1.00 71.88 101 LEU A CA 1
ATOM 775 C C . LEU A 1 101 ? -3.335 -6.884 14.540 1.00 71.88 101 LEU A C 1
ATOM 777 O O . LEU A 1 101 ? -2.534 -6.125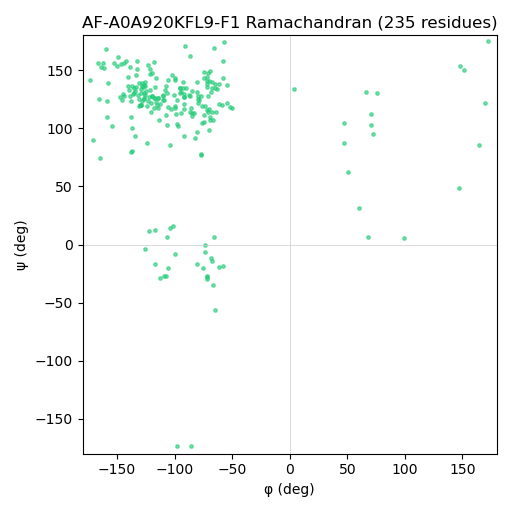 15.098 1.00 71.88 101 LEU A O 1
ATOM 781 N N . ASP A 1 102 ? -3.018 -7.625 13.478 1.00 76.00 102 ASP A N 1
ATOM 782 C CA . ASP A 1 102 ? -1.682 -7.604 12.888 1.00 76.00 102 ASP A CA 1
ATOM 783 C C . ASP A 1 102 ? -1.253 -6.181 12.522 1.00 76.00 102 ASP A C 1
ATOM 785 O O . ASP A 1 102 ? -2.020 -5.371 11.983 1.00 76.00 102 ASP A O 1
ATOM 789 N N . LYS A 1 103 ? 0.008 -5.866 12.829 1.00 75.94 103 LYS A N 1
ATOM 790 C CA . LYS A 1 103 ? 0.587 -4.556 12.534 1.00 75.94 103 LYS A CA 1
ATOM 791 C C . LYS A 1 103 ? 0.690 -4.382 11.022 1.00 75.94 103 LYS A C 1
ATOM 793 O O . LYS A 1 103 ? 1.560 -4.958 10.379 1.00 75.94 103 LYS A O 1
ATOM 798 N N . LEU A 1 104 ? -0.173 -3.534 10.471 1.00 80.12 104 LEU A N 1
ATOM 799 C CA . LEU A 1 104 ? -0.112 -3.154 9.067 1.00 80.12 104 LEU A CA 1
ATOM 800 C C . LEU A 1 104 ? 0.845 -1.974 8.866 1.00 80.12 104 LEU A C 1
ATOM 802 O O . LEU A 1 104 ? 0.575 -0.850 9.308 1.00 80.12 104 LEU A O 1
ATOM 806 N N . TYR A 1 105 ? 1.943 -2.227 8.160 1.00 85.56 105 TYR A N 1
ATOM 807 C CA . TYR A 1 105 ? 2.859 -1.188 7.705 1.00 85.56 105 TYR A CA 1
ATOM 808 C C . TYR A 1 105 ? 2.319 -0.517 6.443 1.00 85.56 105 TYR A C 1
ATOM 810 O O . TYR A 1 105 ? 1.770 -1.166 5.560 1.00 85.56 105 TYR A O 1
ATOM 818 N N . SER A 1 106 ? 2.478 0.801 6.370 1.00 86.31 106 SER A N 1
ATOM 819 C CA . SER A 1 106 ? 1.945 1.617 5.274 1.00 86.31 106 SER A CA 1
ATOM 820 C C . SER A 1 106 ? 2.706 1.468 3.963 1.00 86.31 106 SER A C 1
ATOM 822 O O . SER A 1 106 ? 2.293 2.044 2.974 1.00 86.31 106 SER A O 1
ATOM 824 N N . GLY A 1 107 ? 3.823 0.754 3.921 1.00 90.81 107 GLY A N 1
ATOM 825 C CA . GLY A 1 107 ? 4.581 0.623 2.690 1.00 90.81 107 GLY A CA 1
ATOM 826 C C . GLY A 1 107 ? 5.912 -0.068 2.885 1.00 90.81 107 GLY A C 1
ATOM 827 O O . GLY A 1 107 ? 6.316 -0.364 4.012 1.00 90.81 107 GLY A O 1
ATOM 828 N N . TYR A 1 108 ? 6.584 -0.298 1.768 1.00 92.81 108 TYR A N 1
ATOM 829 C CA . TYR A 1 108 ? 7.928 -0.837 1.719 1.00 92.81 108 TYR A CA 1
ATOM 830 C C . TYR A 1 108 ? 8.719 -0.166 0.595 1.00 92.81 108 TYR A C 1
ATOM 832 O O . TYR A 1 108 ? 8.158 0.357 -0.368 1.00 92.81 108 TYR A O 1
ATOM 840 N N . LEU A 1 109 ? 10.039 -0.226 0.724 1.00 94.44 109 LEU A N 1
ATOM 841 C CA . LEU A 1 109 ? 10.979 0.152 -0.317 1.00 94.44 109 LEU A CA 1
ATOM 842 C C . LEU A 1 109 ? 11.997 -0.979 -0.462 1.00 94.44 109 LEU A C 1
ATOM 844 O O . LEU A 1 109 ? 12.624 -1.372 0.521 1.00 94.44 109 LEU A O 1
ATOM 848 N N . LYS A 1 110 ? 12.158 -1.492 -1.678 1.00 94.88 110 LYS A N 1
ATOM 849 C CA . LYS A 1 110 ? 13.219 -2.425 -2.052 1.00 94.88 110 LYS A CA 1
ATOM 850 C C . LYS A 1 110 ? 14.082 -1.739 -3.099 1.00 94.88 110 LYS A C 1
ATOM 852 O O . LYS A 1 110 ? 13.569 -1.130 -4.031 1.00 94.88 110 LYS A O 1
ATOM 857 N N . ALA A 1 111 ? 15.389 -1.849 -2.946 1.00 95.62 111 ALA A N 1
ATOM 858 C CA . ALA A 1 111 ? 16.338 -1.401 -3.945 1.00 95.62 111 ALA A CA 1
ATOM 859 C C . ALA A 1 111 ? 17.472 -2.420 -4.024 1.00 95.62 111 ALA A C 1
ATOM 861 O O . ALA A 1 111 ? 17.850 -3.013 -3.013 1.00 95.62 111 ALA A O 1
ATOM 862 N N . GLY A 1 112 ? 17.996 -2.638 -5.220 1.00 93.50 112 GLY A N 1
ATOM 863 C CA . GLY A 1 112 ? 19.063 -3.595 -5.462 1.00 93.50 112 GLY A CA 1
ATOM 864 C C . GLY A 1 112 ? 19.799 -3.294 -6.757 1.00 93.50 112 GLY A C 1
ATOM 865 O O . GLY A 1 112 ? 19.361 -2.482 -7.568 1.00 93.50 112 GLY A O 1
ATOM 866 N N . ALA A 1 113 ? 20.932 -3.957 -6.945 1.00 92.25 113 ALA A N 1
ATOM 867 C CA . ALA A 1 113 ? 21.662 -3.957 -8.201 1.00 92.25 113 ALA A CA 1
ATOM 868 C C . ALA A 1 113 ? 22.091 -5.395 -8.512 1.00 92.25 113 ALA A C 1
ATOM 870 O O . ALA A 1 113 ? 22.614 -6.088 -7.640 1.00 92.25 113 ALA A O 1
ATOM 871 N N . GLY A 1 114 ? 21.824 -5.851 -9.733 1.00 87.38 114 GLY A N 1
ATOM 872 C CA . GLY A 1 114 ? 22.207 -7.170 -10.230 1.00 87.38 114 GLY A CA 1
ATOM 873 C C . GLY A 1 114 ? 23.486 -7.152 -11.069 1.00 87.38 114 GLY A C 1
ATOM 874 O O . GLY A 1 114 ? 24.150 -6.123 -11.224 1.00 87.38 114 GLY A O 1
ATOM 875 N N . MET A 1 115 ? 23.801 -8.307 -11.665 1.00 82.94 115 MET A N 1
ATOM 876 C CA . MET A 1 115 ? 24.862 -8.428 -12.673 1.00 82.94 115 MET A CA 1
ATOM 877 C C . MET A 1 115 ? 24.600 -7.490 -13.857 1.00 82.94 115 MET A C 1
ATOM 879 O O . MET A 1 115 ? 23.460 -7.090 -14.093 1.00 82.94 115 MET A O 1
ATOM 883 N N . TYR A 1 116 ? 25.653 -7.144 -14.605 1.00 78.00 116 TYR A N 1
ATOM 884 C CA . TYR A 1 116 ? 25.544 -6.284 -15.792 1.00 78.00 116 TYR A CA 1
ATOM 885 C C . TYR A 1 116 ? 24.977 -4.881 -15.503 1.00 78.00 116 TYR A C 1
ATOM 887 O O . TYR A 1 116 ? 24.317 -4.286 -16.349 1.00 78.00 116 TYR A O 1
ATOM 895 N N . PHE A 1 117 ? 25.241 -4.359 -14.295 1.00 86.00 117 PHE A N 1
ATOM 896 C CA . PHE A 1 117 ? 24.738 -3.070 -13.809 1.00 86.00 117 PHE A CA 1
ATOM 897 C C . PHE A 1 117 ? 23.220 -2.954 -14.006 1.00 86.00 117 PHE A C 1
ATOM 899 O O . PHE A 1 117 ? 22.726 -2.125 -14.770 1.00 86.00 117 PHE A O 1
ATOM 906 N N . THR A 1 118 ? 22.496 -3.849 -13.329 1.00 92.06 118 THR A N 1
ATOM 907 C CA . THR A 1 118 ? 21.035 -3.942 -13.419 1.00 92.06 118 THR A CA 1
ATOM 908 C C . THR A 1 118 ? 20.391 -3.336 -12.167 1.00 92.06 118 THR A C 1
ATOM 910 O O . THR A 1 118 ? 20.183 -4.075 -11.201 1.00 92.06 118 THR A O 1
ATOM 913 N N . PRO A 1 119 ? 20.145 -2.013 -12.088 1.00 92.94 119 PRO A N 1
ATOM 914 C CA . PRO A 1 119 ? 19.487 -1.426 -10.928 1.00 92.94 119 PRO A CA 1
ATOM 915 C C . PRO A 1 119 ? 18.009 -1.827 -10.879 1.00 92.94 119 PRO A C 1
ATOM 917 O O . PRO A 1 119 ? 17.312 -1.867 -11.895 1.00 92.94 119 PRO A O 1
ATOM 920 N N . PHE A 1 120 ? 17.546 -2.091 -9.664 1.00 93.75 120 PHE A N 1
ATOM 921 C CA . PHE A 1 120 ? 16.186 -2.477 -9.327 1.00 93.75 120 PHE A CA 1
ATOM 922 C C . PHE A 1 120 ? 15.673 -1.589 -8.195 1.00 93.75 120 PHE A C 1
ATOM 924 O O . PHE A 1 120 ? 16.369 -1.373 -7.199 1.00 93.75 120 PHE A O 1
ATOM 931 N N . PHE A 1 121 ? 14.453 -1.090 -8.334 1.00 95.12 121 PHE A N 1
ATOM 932 C CA . PHE A 1 121 ? 13.780 -0.247 -7.359 1.00 95.12 121 PHE A CA 1
ATOM 933 C C . PHE A 1 121 ? 12.288 -0.586 -7.337 1.00 95.12 121 PHE A C 1
ATOM 935 O O . PHE A 1 121 ? 11.633 -0.596 -8.371 1.00 95.12 121 PHE A O 1
ATOM 942 N N . ASP A 1 122 ? 11.746 -0.857 -6.155 1.00 95.06 122 ASP A N 1
ATOM 943 C CA . ASP A 1 122 ? 10.342 -1.206 -5.937 1.00 95.06 122 ASP A CA 1
ATOM 944 C C . ASP A 1 122 ? 9.840 -0.471 -4.689 1.00 95.06 122 ASP A C 1
ATOM 946 O O . ASP A 1 122 ? 10.257 -0.754 -3.563 1.00 95.06 122 ASP A O 1
ATOM 950 N N . LEU A 1 123 ? 8.963 0.506 -4.897 1.00 94.62 123 LEU A N 1
ATOM 951 C CA . LEU A 1 123 ? 8.376 1.350 -3.868 1.00 94.62 123 LEU A CA 1
ATOM 952 C C . LEU A 1 123 ? 6.868 1.136 -3.851 1.00 94.62 123 LEU A C 1
ATOM 954 O O . LEU A 1 123 ? 6.176 1.323 -4.847 1.00 94.62 123 LEU A O 1
ATOM 958 N N . ASN A 1 124 ? 6.343 0.813 -2.677 1.00 94.19 124 ASN A N 1
ATOM 959 C CA . ASN A 1 124 ? 4.913 0.662 -2.466 1.00 94.19 124 ASN A CA 1
ATOM 960 C C . ASN A 1 124 ? 4.501 1.426 -1.215 1.00 94.19 124 ASN A C 1
ATOM 962 O O . ASN A 1 124 ? 5.089 1.244 -0.148 1.00 94.19 124 ASN A O 1
ATOM 966 N N . TYR A 1 125 ? 3.475 2.264 -1.332 1.00 93.88 125 TYR A N 1
ATOM 967 C CA . TYR A 1 125 ? 2.913 3.012 -0.215 1.00 93.88 125 TYR A CA 1
ATOM 968 C C . TYR A 1 125 ? 1.389 3.020 -0.287 1.00 93.88 125 TYR A C 1
ATOM 970 O O . TYR A 1 125 ? 0.803 3.382 -1.301 1.00 93.88 125 TYR A O 1
ATOM 978 N N . ALA A 1 126 ? 0.739 2.640 0.803 1.00 92.38 126 ALA A N 1
ATOM 979 C CA . ALA A 1 126 ? 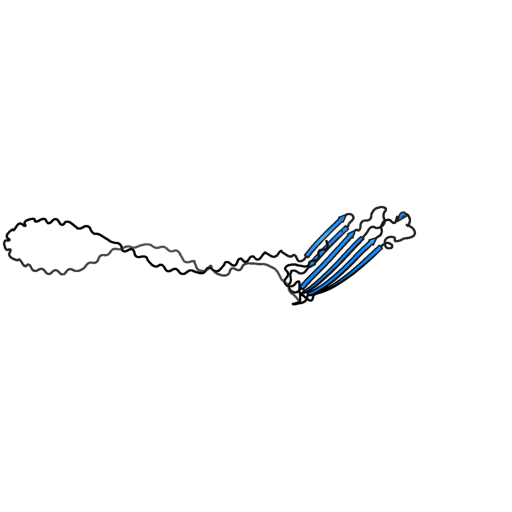-0.700 2.526 0.915 1.00 92.38 126 ALA A CA 1
ATOM 980 C C . ALA A 1 126 ? -1.217 3.065 2.254 1.00 92.38 126 ALA A C 1
ATOM 982 O O . ALA A 1 126 ? -0.551 3.050 3.297 1.00 92.38 126 ALA A O 1
ATOM 983 N N . SER A 1 127 ? -2.466 3.520 2.227 1.00 89.81 127 SER A N 1
ATOM 984 C CA . SER A 1 127 ? -3.214 3.931 3.405 1.00 89.81 127 SER A CA 1
ATOM 985 C C . SER A 1 127 ? -3.319 2.788 4.416 1.00 89.81 127 SER A C 1
ATOM 987 O O . SER A 1 127 ? -3.530 1.630 4.045 1.00 89.81 127 SER A O 1
ATOM 989 N N . LYS A 1 128 ? -3.261 3.116 5.710 1.00 85.19 128 LYS A N 1
ATOM 990 C CA . LYS A 1 128 ? -3.618 2.158 6.766 1.00 85.19 128 LYS A CA 1
ATOM 991 C C . LYS A 1 128 ? -5.107 1.820 6.697 1.00 85.19 128 LYS A C 1
ATOM 993 O O . LYS A 1 128 ? -5.878 2.495 6.021 1.00 85.19 128 LYS A O 1
ATOM 998 N N . ARG A 1 129 ? -5.520 0.798 7.451 1.00 80.38 129 ARG A N 1
ATOM 999 C CA . ARG A 1 129 ? -6.933 0.430 7.576 1.00 80.38 129 ARG A CA 1
ATOM 1000 C C . ARG A 1 129 ? -7.776 1.650 7.953 1.00 80.38 129 ARG A C 1
ATOM 1002 O O . ARG A 1 129 ? -7.590 2.227 9.021 1.00 80.38 129 ARG A O 1
ATOM 1009 N N . SER A 1 130 ? -8.709 2.001 7.079 1.00 84.69 130 SER A N 1
ATOM 1010 C CA . SER A 1 130 ? -9.683 3.067 7.278 1.00 84.69 130 SER A CA 1
ATOM 1011 C C . SER A 1 130 ? -11.064 2.562 6.872 1.00 84.69 130 SER A C 1
ATOM 1013 O O . SER A 1 130 ? -11.200 1.739 5.970 1.00 84.69 130 SER A O 1
ATOM 1015 N N . LYS A 1 131 ? -12.094 3.039 7.578 1.00 83.75 131 LYS A N 1
ATOM 1016 C CA . LYS A 1 131 ? -13.499 2.665 7.351 1.00 83.75 131 LYS A CA 1
ATOM 1017 C C . LYS A 1 131 ? -14.094 3.339 6.107 1.00 83.75 131 LYS A C 1
ATOM 1019 O O . LYS A 1 131 ? -15.125 2.900 5.609 1.00 83.75 131 LYS A O 1
ATOM 1024 N N . TYR A 1 132 ? -13.484 4.428 5.644 1.00 88.69 132 TYR A N 1
ATOM 1025 C CA . TYR A 1 132 ? -14.086 5.337 4.662 1.00 88.69 132 TYR A CA 1
ATOM 1026 C C . TYR A 1 132 ? -13.379 5.326 3.311 1.00 88.69 132 TYR A C 1
ATOM 1028 O O . TYR A 1 132 ? -14.008 5.563 2.283 1.00 88.69 132 TYR A O 1
ATOM 1036 N N . GLU A 1 133 ? -12.084 5.032 3.298 1.00 89.75 133 GLU A N 1
ATOM 1037 C CA . GLU A 1 133 ? -11.269 5.091 2.091 1.00 89.75 133 GLU A CA 1
ATOM 1038 C C . GLU A 1 133 ? -10.088 4.129 2.173 1.00 89.75 133 GLU A C 1
ATOM 1040 O O . GLU A 1 133 ? -9.638 3.762 3.258 1.00 89.75 133 GLU A O 1
ATOM 1045 N N . SER A 1 134 ? -9.585 3.725 1.016 1.00 90.94 134 SER A N 1
ATOM 1046 C CA . SER A 1 134 ? -8.342 2.985 0.878 1.00 90.94 134 SER A CA 1
ATOM 1047 C C . SER A 1 134 ? -7.665 3.423 -0.406 1.00 90.94 134 SER A C 1
ATOM 1049 O O . SER A 1 134 ? -8.291 3.469 -1.458 1.00 90.94 134 SER A O 1
ATOM 1051 N N . TRP A 1 135 ? -6.393 3.771 -0.325 1.00 92.06 135 TRP A N 1
ATOM 1052 C CA . TRP A 1 135 ? -5.635 4.220 -1.480 1.00 92.06 135 TRP A CA 1
ATOM 1053 C C . TRP A 1 135 ? -4.204 3.721 -1.394 1.00 92.06 135 TRP A C 1
ATOM 1055 O O . TRP A 1 135 ? -3.692 3.439 -0.308 1.00 92.06 135 TRP A O 1
ATOM 1065 N N . GLY A 1 136 ? -3.551 3.618 -2.541 1.00 93.69 136 GLY A N 1
ATOM 1066 C CA . GLY A 1 136 ? -2.152 3.241 -2.598 1.00 93.69 136 GLY A CA 1
ATOM 1067 C C . GLY A 1 136 ? -1.515 3.604 -3.921 1.00 93.69 136 GLY A C 1
ATOM 1068 O O . GLY A 1 136 ? -2.191 3.762 -4.932 1.00 93.69 136 GLY A O 1
ATOM 1069 N N . VAL A 1 137 ? -0.200 3.749 -3.875 1.00 94.38 137 VAL A N 1
ATOM 1070 C CA . VAL A 1 137 ? 0.668 4.056 -5.004 1.00 94.38 137 VAL A CA 1
ATOM 1071 C C . VAL A 1 137 ? 1.784 3.020 -5.019 1.00 94.38 137 VAL A C 1
ATOM 1073 O O . VAL A 1 137 ? 2.342 2.673 -3.972 1.00 94.38 137 VAL A O 1
ATOM 1076 N N . LYS A 1 138 ? 2.095 2.526 -6.211 1.00 93.31 138 LYS A N 1
ATOM 1077 C CA . LYS A 1 138 ? 3.141 1.548 -6.484 1.00 93.31 138 LYS A CA 1
ATOM 1078 C C . LYS A 1 138 ? 4.031 2.078 -7.602 1.00 93.31 138 LYS A C 1
ATOM 1080 O O . LYS A 1 138 ? 3.543 2.653 -8.575 1.00 93.31 138 LYS A O 1
ATOM 1085 N N . SER A 1 139 ? 5.332 1.896 -7.464 1.00 95.12 139 SER A N 1
ATOM 1086 C CA . SER A 1 139 ? 6.282 2.149 -8.534 1.00 95.12 139 SER A CA 1
ATOM 1087 C C . SER A 1 139 ? 7.355 1.076 -8.553 1.00 95.12 139 SER A C 1
ATOM 1089 O O . SER A 1 139 ? 7.927 0.720 -7.526 1.00 95.12 139 SER A O 1
ATOM 1091 N N . ASN A 1 140 ? 7.623 0.555 -9.740 1.00 95.38 140 ASN A N 1
ATOM 1092 C CA . ASN A 1 140 ? 8.679 -0.399 -9.995 1.00 95.38 140 ASN A CA 1
ATOM 1093 C C . ASN A 1 140 ? 9.549 0.122 -11.139 1.00 95.38 140 ASN A C 1
ATOM 1095 O O . ASN A 1 140 ? 9.056 0.677 -12.121 1.00 95.38 140 ASN A O 1
ATOM 1099 N N . PHE A 1 141 ? 10.852 -0.020 -10.975 1.00 94.31 141 PHE A N 1
ATOM 1100 C CA . PHE A 1 141 ? 11.840 0.338 -11.966 1.00 94.31 141 PHE A CA 1
ATOM 1101 C C . PHE A 1 141 ? 12.904 -0.748 -12.002 1.00 94.31 141 PHE A C 1
ATOM 1103 O O . PHE A 1 141 ? 13.555 -1.038 -10.995 1.00 94.31 141 PHE A O 1
ATOM 1110 N N . GLN A 1 142 ? 13.109 -1.312 -13.180 1.00 93.75 142 GLN A N 1
ATOM 1111 C CA . GLN A 1 142 ? 14.141 -2.293 -13.443 1.00 93.75 142 GLN A CA 1
ATOM 1112 C C . GLN A 1 142 ? 14.817 -1.930 -14.755 1.00 93.75 142 GLN A C 1
ATOM 1114 O O . GLN A 1 142 ? 14.170 -1.606 -15.744 1.00 93.75 142 GLN A O 1
ATOM 1119 N N . SER A 1 143 ? 16.140 -1.961 -14.787 1.00 90.81 143 SER A N 1
ATOM 1120 C CA . SER A 1 143 ? 16.863 -1.757 -16.041 1.00 90.81 143 SER A CA 1
ATOM 1121 C C . SER A 1 143 ? 18.125 -2.579 -16.052 1.00 90.81 143 SER A C 1
ATOM 1123 O O . SER A 1 143 ? 18.650 -2.882 -14.989 1.00 90.81 143 SER A O 1
ATOM 1125 N N . SER A 1 144 ? 18.623 -2.905 -17.238 1.00 89.25 144 SER A N 1
ATOM 1126 C CA . SER A 1 144 ? 19.959 -3.463 -17.414 1.00 89.25 144 SER A CA 1
ATOM 1127 C C . SER A 1 144 ? 20.725 -2.622 -18.416 1.00 89.25 144 SER A C 1
ATOM 1129 O O . SER A 1 144 ? 20.226 -2.333 -19.505 1.00 89.25 144 SER A O 1
ATOM 1131 N N . LEU A 1 145 ? 21.927 -2.202 -18.023 1.00 81.75 145 LEU A N 1
ATOM 1132 C CA . LEU A 1 145 ? 22.813 -1.380 -18.848 1.00 81.75 145 LEU A CA 1
ATOM 1133 C C . LEU A 1 145 ? 24.008 -2.163 -19.407 1.00 81.75 145 LEU A C 1
ATOM 1135 O O . LEU A 1 145 ? 24.905 -1.575 -20.009 1.00 81.75 145 LEU A O 1
ATOM 1139 N N . GLY A 1 146 ? 24.047 -3.479 -19.205 1.00 75.62 146 GLY A N 1
ATOM 1140 C CA . GLY A 1 146 ? 25.119 -4.311 -19.725 1.00 75.62 146 GLY A CA 1
ATOM 1141 C C . GLY A 1 146 ? 25.059 -4.483 -21.233 1.00 75.62 146 GLY A C 1
ATOM 1142 O O . GLY A 1 146 ? 23.986 -4.561 -21.830 1.00 75.62 146 GLY A O 1
ATOM 1143 N N . SER A 1 147 ? 26.245 -4.611 -21.818 1.00 70.75 147 SER A N 1
ATOM 1144 C CA . SER A 1 147 ? 26.451 -5.071 -23.186 1.00 70.75 147 SER A CA 1
ATOM 1145 C C . SER A 1 147 ? 27.230 -6.383 -23.167 1.00 70.75 147 SER A C 1
ATOM 1147 O O . SER A 1 147 ? 28.107 -6.596 -22.324 1.00 70.75 147 SER A O 1
ATOM 1149 N N . ILE A 1 148 ? 26.888 -7.281 -24.083 1.00 71.00 148 ILE A N 1
ATOM 1150 C CA . ILE A 1 148 ? 27.609 -8.534 -24.302 1.00 71.00 148 ILE A CA 1
ATOM 1151 C C . ILE A 1 148 ? 28.611 -8.287 -25.433 1.00 71.00 148 ILE A C 1
ATOM 1153 O O . ILE A 1 148 ? 28.273 -7.675 -26.443 1.00 71.00 148 ILE A O 1
ATOM 1157 N N . ARG A 1 149 ? 29.860 -8.736 -25.267 1.00 64.56 149 ARG A N 1
ATOM 1158 C CA . ARG A 1 149 ? 30.889 -8.591 -26.306 1.00 64.56 149 ARG A CA 1
ATOM 1159 C C . ARG A 1 149 ? 30.452 -9.354 -27.564 1.00 64.56 149 ARG A C 1
ATOM 1161 O O . ARG A 1 149 ? 29.939 -10.457 -27.433 1.00 64.56 149 ARG A O 1
ATOM 1168 N N . GLU A 1 150 ? 30.652 -8.759 -28.742 1.00 63.91 150 GLU A N 1
ATOM 1169 C CA . GLU A 1 150 ? 30.263 -9.319 -30.058 1.00 63.91 150 GLU A CA 1
ATOM 1170 C C . GLU A 1 150 ? 28.746 -9.423 -30.314 1.00 63.91 150 GLU A C 1
ATOM 1172 O O . GLU A 1 150 ? 28.327 -9.926 -31.352 1.00 63.91 150 GLU A O 1
ATOM 1177 N N . MET A 1 151 ? 27.906 -8.887 -29.423 1.00 63.31 151 MET A N 1
ATOM 1178 C CA . MET A 1 151 ? 26.475 -8.704 -29.671 1.00 63.31 151 MET A CA 1
ATOM 1179 C C . MET A 1 151 ? 26.110 -7.218 -29.572 1.00 63.31 151 MET A C 1
ATOM 1181 O O . MET A 1 151 ? 26.725 -6.462 -28.821 1.00 63.31 151 MET A O 1
ATOM 1185 N N . GLY A 1 152 ? 25.117 -6.787 -30.358 1.00 63.44 152 GLY A N 1
ATOM 1186 C CA . GLY A 1 152 ? 24.579 -5.423 -30.313 1.00 63.44 152 GLY A CA 1
ATOM 1187 C C . GLY A 1 152 ? 24.057 -5.015 -28.926 1.00 63.44 152 GLY A C 1
ATOM 1188 O O . GLY A 1 152 ? 24.017 -5.813 -27.993 1.00 63.44 152 GLY A O 1
ATOM 1189 N N . ASN A 1 153 ? 23.653 -3.752 -28.775 1.00 71.44 153 ASN A N 1
ATOM 1190 C CA . ASN A 1 153 ? 23.238 -3.211 -27.480 1.00 71.44 153 ASN A CA 1
ATOM 1191 C C . ASN A 1 153 ? 22.047 -3.991 -26.872 1.00 71.44 153 ASN A C 1
ATOM 1193 O O . ASN A 1 153 ? 20.972 -4.043 -27.464 1.00 71.44 153 ASN A O 1
ATOM 1197 N N . THR A 1 154 ? 22.243 -4.576 -25.684 1.00 76.94 154 THR A N 1
ATOM 1198 C CA . THR A 1 154 ? 21.257 -5.406 -24.962 1.00 76.94 154 THR A CA 1
ATOM 1199 C C . THR A 1 154 ? 20.553 -4.661 -23.828 1.00 76.94 154 THR A C 1
ATOM 1201 O O . THR A 1 154 ? 19.965 -5.285 -22.943 1.00 76.94 154 THR A O 1
ATOM 1204 N N . THR A 1 155 ? 20.629 -3.327 -23.804 1.00 84.12 155 THR A N 1
ATOM 1205 C CA . THR A 1 155 ? 19.994 -2.562 -22.727 1.00 84.12 155 THR A CA 1
ATOM 1206 C C . THR A 1 155 ? 18.473 -2.703 -22.742 1.00 84.12 155 THR A C 1
ATOM 1208 O O . THR A 1 155 ? 17.836 -2.603 -23.793 1.00 84.12 155 THR A O 1
ATOM 1211 N N . TYR A 1 156 ? 17.879 -2.865 -21.558 1.00 88.06 156 TYR A N 1
ATOM 1212 C CA . TYR A 1 156 ? 16.430 -2.785 -21.377 1.00 88.06 156 TYR A CA 1
ATOM 1213 C C . TYR A 1 156 ? 16.070 -1.902 -20.186 1.00 88.06 156 TYR A C 1
ATOM 1215 O O . TYR A 1 156 ? 16.886 -1.661 -19.290 1.00 88.06 156 TYR A O 1
ATOM 1223 N N . SER A 1 157 ? 14.848 -1.383 -20.191 1.00 91.56 157 SER A N 1
ATOM 1224 C CA . SER A 1 157 ? 14.279 -0.719 -19.022 1.00 91.56 157 SER A CA 1
ATOM 1225 C C . SER A 1 157 ? 12.779 -0.927 -18.959 1.00 91.56 157 SER A C 1
ATOM 1227 O O . SER A 1 157 ? 12.080 -0.549 -19.899 1.00 91.56 157 SER A O 1
ATOM 1229 N N . ASP A 1 158 ? 12.328 -1.407 -17.815 1.00 93.38 158 ASP A N 1
ATOM 1230 C CA . ASP A 1 158 ? 10.935 -1.627 -17.482 1.00 93.38 158 ASP A CA 1
ATOM 1231 C C . ASP A 1 158 ? 10.563 -0.678 -16.341 1.00 93.38 158 ASP A C 1
ATOM 1233 O O . ASP A 1 158 ? 11.253 -0.578 -15.318 1.00 93.38 158 ASP A O 1
ATOM 1237 N N . VAL A 1 159 ? 9.501 0.090 -16.555 1.00 94.50 159 VAL A N 1
ATOM 1238 C CA . VAL A 1 159 ? 8.985 1.072 -15.606 1.00 94.50 159 VAL A CA 1
ATOM 1239 C C . VAL A 1 159 ? 7.509 0.806 -15.421 1.00 94.50 159 VAL A C 1
ATOM 1241 O O . VAL A 1 159 ? 6.751 0.859 -16.381 1.00 94.50 159 VAL A O 1
ATOM 1244 N N . LEU A 1 160 ? 7.091 0.588 -14.184 1.00 94.81 160 LEU A N 1
ATOM 1245 C CA . LEU A 1 160 ? 5.689 0.454 -13.830 1.00 94.81 160 LEU A CA 1
ATOM 1246 C C . LEU A 1 160 ? 5.349 1.502 -12.782 1.00 94.81 160 LEU A C 1
ATOM 1248 O O . LEU A 1 160 ? 6.000 1.620 -11.746 1.00 94.81 160 LEU A O 1
ATOM 1252 N N . LEU A 1 161 ? 4.312 2.276 -13.053 1.00 95.19 161 LEU A N 1
ATOM 1253 C CA . LEU A 1 161 ? 3.751 3.273 -12.161 1.00 95.19 161 LEU A CA 1
ATOM 1254 C C . LEU A 1 161 ? 2.272 2.982 -12.038 1.00 95.19 161 LEU A C 1
ATOM 1256 O O . LEU A 1 161 ? 1.570 2.907 -13.035 1.00 95.19 161 LEU A O 1
ATOM 1260 N N . GLY A 1 162 ? 1.784 2.837 -10.819 1.00 95.38 162 GLY A N 1
ATOM 1261 C CA . GLY A 1 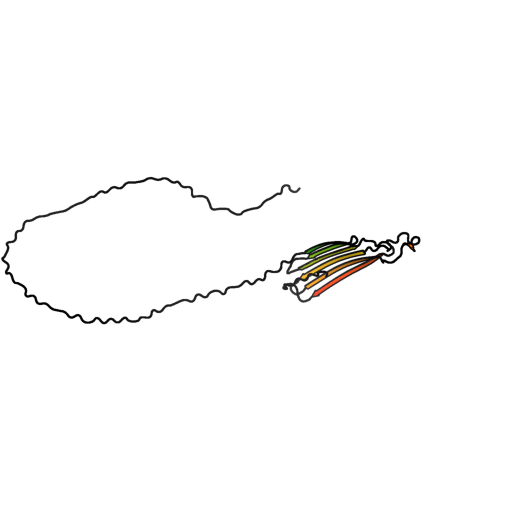162 ? 0.388 2.520 -10.618 1.00 95.38 162 GLY A CA 1
ATOM 1262 C C . GLY A 1 162 ? -0.162 3.087 -9.333 1.00 95.38 162 GLY A C 1
ATOM 1263 O O . GLY A 1 162 ? 0.563 3.428 -8.395 1.00 95.38 162 GLY A O 1
ATOM 1264 N N . GLY A 1 163 ? -1.475 3.174 -9.272 1.00 95.19 163 GLY A N 1
ATOM 1265 C CA . GLY A 1 163 ? -2.165 3.649 -8.096 1.00 95.19 163 GLY A CA 1
ATOM 1266 C C . GLY A 1 163 ? -3.619 3.240 -8.105 1.00 95.19 163 GLY A C 1
ATOM 1267 O O . GLY A 1 163 ? -4.238 3.074 -9.152 1.00 95.19 163 GLY A O 1
ATOM 1268 N N . TYR A 1 164 ? -4.171 3.091 -6.911 1.00 94.62 164 TYR A N 1
ATOM 1269 C CA . TYR A 1 164 ? -5.582 2.810 -6.735 1.00 94.62 164 TYR A CA 1
ATOM 1270 C C . TYR A 1 164 ? -6.186 3.726 -5.681 1.00 94.62 164 TYR A C 1
ATOM 1272 O O . TYR A 1 164 ? -5.535 4.151 -4.723 1.00 94.62 164 TYR A O 1
ATOM 1280 N N . PHE A 1 165 ? -7.472 3.988 -5.856 1.00 93.38 165 PHE A N 1
ATOM 1281 C CA . PHE A 1 165 ? -8.298 4.725 -4.927 1.00 93.38 165 PHE A CA 1
ATOM 1282 C C . PHE A 1 165 ? -9.635 4.011 -4.763 1.00 93.38 165 PHE A C 1
ATOM 1284 O O . PHE A 1 165 ? -10.322 3.686 -5.728 1.00 93.38 165 PHE A O 1
ATOM 1291 N N . GLN A 1 166 ? -10.016 3.782 -3.517 1.00 92.06 166 GLN A N 1
ATOM 1292 C CA . GLN A 1 166 ? -11.261 3.153 -3.132 1.00 92.06 166 GLN A CA 1
ATOM 1293 C C . GLN A 1 166 ? -11.963 4.011 -2.091 1.00 92.06 166 GLN A C 1
ATOM 1295 O O . GLN A 1 166 ? -11.374 4.382 -1.076 1.00 92.06 166 GLN A O 1
ATOM 1300 N N . LYS A 1 167 ? -13.247 4.280 -2.312 1.00 91.81 167 LYS A N 1
ATOM 1301 C CA . LYS A 1 167 ? -14.104 4.994 -1.370 1.00 91.81 167 LYS A CA 1
ATOM 1302 C C . LYS A 1 167 ? -15.269 4.111 -0.950 1.00 91.81 167 LYS A C 1
ATOM 1304 O O . LYS A 1 167 ? -15.982 3.561 -1.790 1.00 91.81 167 LYS A O 1
ATOM 1309 N N . PHE A 1 168 ? -15.450 3.988 0.361 1.00 91.00 168 PHE A N 1
ATOM 1310 C CA . PHE A 1 168 ? -16.528 3.225 0.975 1.00 91.00 168 PHE A CA 1
ATOM 1311 C C . PHE A 1 168 ? -17.647 4.183 1.383 1.00 91.00 168 PHE A C 1
ATOM 1313 O O . PHE A 1 168 ? -17.482 5.005 2.288 1.00 91.00 168 PHE A O 1
ATOM 1320 N N . PHE A 1 169 ? -18.797 4.076 0.723 1.00 88.62 169 PHE A N 1
ATOM 1321 C CA . PHE A 1 169 ? -20.024 4.739 1.161 1.00 88.62 169 PHE A CA 1
ATOM 1322 C C . PHE A 1 169 ? -20.744 3.861 2.192 1.00 88.62 169 PHE A C 1
ATOM 1324 O O . PHE A 1 169 ? -20.188 2.868 2.656 1.00 88.62 169 PHE A O 1
ATOM 1331 N N . LEU A 1 170 ? -21.957 4.226 2.618 1.00 86.31 170 LEU A N 1
ATOM 1332 C CA . LEU A 1 170 ? -22.750 3.354 3.492 1.00 86.31 170 LEU A CA 1
ATOM 1333 C C . LEU A 1 170 ? -23.122 2.065 2.756 1.00 86.31 170 LEU A C 1
ATOM 1335 O O . LEU A 1 170 ? -22.731 0.984 3.193 1.00 86.31 170 LEU A O 1
ATOM 1339 N N . ASP A 1 171 ? -23.770 2.223 1.604 1.00 89.31 171 ASP A N 1
ATOM 1340 C CA . ASP A 1 171 ? -24.348 1.113 0.850 1.00 89.31 171 ASP A CA 1
ATOM 1341 C C . ASP A 1 171 ? -23.547 0.764 -0.401 1.00 89.31 171 ASP A C 1
ATOM 1343 O O . ASP A 1 171 ? -23.642 -0.356 -0.883 1.00 89.31 171 ASP A O 1
ATOM 1347 N N . HIS A 1 172 ? -22.713 1.674 -0.903 1.00 90.56 172 HIS A N 1
ATOM 1348 C CA . HIS A 1 172 ? -21.996 1.506 -2.168 1.00 90.56 172 HIS A CA 1
ATOM 1349 C C . HIS A 1 172 ? -20.480 1.502 -1.977 1.00 90.56 172 HIS A C 1
ATOM 1351 O O . HIS A 1 172 ? -19.954 2.068 -1.014 1.00 90.56 172 HIS A O 1
ATOM 1357 N N . ASP A 1 173 ? -19.766 0.901 -2.923 1.00 90.62 173 ASP A N 1
ATOM 1358 C CA . ASP A 1 173 ? -18.328 1.088 -3.063 1.00 90.62 173 ASP A CA 1
ATOM 1359 C C . ASP A 1 173 ? -17.980 1.644 -4.446 1.00 90.62 173 ASP A C 1
ATOM 1361 O O . ASP A 1 173 ? -18.649 1.386 -5.447 1.00 90.62 173 ASP A O 1
ATOM 1365 N N . LEU A 1 174 ? -16.932 2.459 -4.472 1.00 92.56 174 LEU A N 1
ATOM 1366 C CA . LEU A 1 174 ? -16.322 2.943 -5.696 1.00 92.56 174 LEU A CA 1
ATOM 1367 C C . LEU A 1 174 ? -14.838 2.631 -5.624 1.00 92.56 174 LEU A C 1
ATOM 1369 O O . LEU A 1 174 ? -14.183 2.949 -4.632 1.00 92.56 174 LEU A O 1
ATOM 1373 N N . TRP A 1 175 ? -14.314 2.025 -6.674 1.00 93.19 175 TRP A N 1
ATOM 1374 C CA . TRP A 1 175 ? -12.916 1.663 -6.799 1.00 93.19 175 TRP A CA 1
ATOM 1375 C C . TRP A 1 175 ? -12.417 2.084 -8.181 1.00 93.19 175 TRP A C 1
ATOM 1377 O O . TRP A 1 175 ? -13.100 1.887 -9.184 1.00 93.19 175 TRP A O 1
ATOM 1387 N N . ALA A 1 176 ? -11.238 2.686 -8.219 1.00 94.81 176 ALA A N 1
ATOM 1388 C CA . ALA A 1 176 ? -10.561 3.117 -9.429 1.00 94.81 176 ALA A CA 1
ATOM 1389 C C . ALA A 1 176 ? -9.075 2.757 -9.321 1.00 94.81 176 ALA A C 1
ATOM 1391 O O . ALA A 1 176 ? -8.463 2.966 -8.274 1.00 94.81 176 ALA A O 1
ATOM 1392 N N . GLU A 1 177 ? -8.501 2.229 -10.394 1.00 95.19 177 GLU A N 1
ATOM 1393 C CA . GLU A 1 177 ? -7.083 1.907 -10.549 1.00 95.19 177 GLU A CA 1
ATOM 1394 C C . GLU A 1 177 ? -6.591 2.494 -11.872 1.00 95.19 177 GLU A C 1
ATOM 1396 O O . GLU A 1 177 ? -7.296 2.486 -12.885 1.00 95.19 177 GLU A O 1
ATOM 1401 N N . LEU A 1 178 ? -5.386 3.043 -11.816 1.00 96.12 178 LEU A N 1
ATOM 1402 C CA . LEU A 1 178 ? -4.654 3.607 -12.934 1.00 96.12 178 LEU A CA 1
ATOM 1403 C C . LEU A 1 178 ? -3.259 3.003 -12.903 1.00 96.12 178 LEU A C 1
ATOM 1405 O O . LEU A 1 178 ? -2.542 3.186 -11.919 1.00 96.12 178 LEU A O 1
ATOM 1409 N N . ASP A 1 179 ? -2.893 2.315 -13.972 1.00 95.75 179 ASP A N 1
ATOM 1410 C CA . ASP A 1 179 ? -1.598 1.680 -14.152 1.00 95.75 179 ASP A CA 1
ATOM 1411 C C . ASP A 1 179 ? -0.981 2.161 -15.474 1.00 95.75 179 ASP A C 1
ATOM 1413 O O . ASP A 1 179 ? -1.648 2.290 -16.499 1.00 95.75 179 ASP A O 1
ATOM 1417 N N . TYR A 1 180 ? 0.306 2.474 -15.433 1.00 96.06 180 TYR A N 1
ATOM 1418 C CA . TYR A 1 180 ? 1.123 2.843 -16.575 1.00 96.06 180 TYR A CA 1
ATOM 1419 C C . TYR A 1 180 ? 2.379 1.983 -16.555 1.00 96.06 180 TYR A C 1
ATOM 1421 O O . TYR A 1 180 ? 3.156 2.017 -15.598 1.00 96.06 180 TYR A O 1
ATOM 1429 N N . GLU A 1 181 ? 2.571 1.220 -17.616 1.00 95.62 181 GLU A N 1
ATOM 1430 C CA . GLU A 1 181 ? 3.715 0.345 -17.803 1.00 95.62 181 GLU A CA 1
ATOM 1431 C C . GLU A 1 181 ? 4.445 0.754 -19.082 1.00 95.62 181 GLU A C 1
ATOM 1433 O O . GLU A 1 181 ? 3.836 1.004 -20.123 1.00 95.62 181 GLU A O 1
ATOM 1438 N N . ARG A 1 182 ? 5.767 0.876 -18.987 1.00 94.44 182 ARG A N 1
ATOM 1439 C CA . ARG A 1 182 ? 6.639 1.222 -20.099 1.00 94.44 182 ARG A CA 1
ATOM 1440 C C . ARG A 1 182 ? 7.801 0.255 -20.161 1.00 94.44 182 ARG A C 1
ATOM 1442 O O . ARG A 1 182 ? 8.660 0.263 -19.276 1.00 94.44 182 ARG A O 1
ATOM 1449 N N . ASN A 1 183 ? 7.900 -0.450 -21.279 1.00 93.69 183 ASN A N 1
ATOM 1450 C CA . ASN A 1 183 ? 8.920 -1.461 -21.490 1.00 93.69 183 ASN A CA 1
ATOM 1451 C C . ASN A 1 183 ? 9.738 -1.067 -22.711 1.00 93.69 183 ASN A C 1
ATOM 1453 O O . ASN A 1 183 ? 9.220 -0.867 -23.813 1.00 93.69 183 ASN A O 1
ATOM 1457 N N . ARG A 1 184 ? 11.041 -0.913 -22.507 1.00 89.94 184 ARG A N 1
ATOM 1458 C CA . ARG A 1 184 ? 11.992 -0.556 -23.555 1.00 89.94 184 ARG A CA 1
ATOM 1459 C C . ARG A 1 184 ? 12.937 -1.718 -23.757 1.00 89.94 184 ARG A C 1
ATOM 1461 O O . ARG A 1 184 ? 13.742 -2.007 -22.874 1.00 89.94 184 ARG A O 1
ATOM 1468 N N . TYR A 1 185 ? 12.903 -2.282 -24.954 1.00 86.19 185 TYR A N 1
ATOM 1469 C CA . TYR A 1 185 ? 13.770 -3.377 -25.362 1.00 86.19 185 TYR A CA 1
ATOM 1470 C C . TYR A 1 185 ? 14.557 -3.002 -26.617 1.00 86.19 185 TYR A C 1
ATOM 1472 O O . TYR A 1 185 ? 14.139 -2.167 -27.427 1.00 86.19 185 TYR A O 1
ATOM 1480 N N . GLN A 1 186 ? 15.710 -3.636 -26.781 1.00 79.12 186 GLN A N 1
ATOM 1481 C CA . GLN A 1 186 ? 16.509 -3.584 -27.999 1.00 79.12 186 GLN A CA 1
ATOM 1482 C C . GLN A 1 186 ? 16.744 -5.016 -28.471 1.00 79.12 186 GLN A C 1
ATOM 1484 O O . GLN A 1 186 ? 17.082 -5.888 -27.670 1.00 79.12 186 GLN A O 1
ATOM 1489 N N . PHE A 1 187 ? 16.512 -5.275 -29.758 1.00 66.75 187 PHE A N 1
ATOM 1490 C CA . PHE A 1 187 ? 16.706 -6.611 -30.318 1.00 66.75 187 PHE A CA 1
ATOM 1491 C C . PHE A 1 187 ? 18.200 -6.939 -30.392 1.00 66.75 187 PHE A C 1
ATOM 1493 O O . PHE A 1 187 ? 18.988 -6.172 -30.944 1.00 66.75 187 PHE A O 1
ATOM 1500 N N . TYR A 1 188 ? 18.574 -8.091 -29.838 1.00 65.88 188 TYR A N 1
ATOM 1501 C CA . TYR A 1 188 ? 19.919 -8.653 -29.927 1.00 65.88 188 TYR A CA 1
ATOM 1502 C C . TYR A 1 188 ? 20.074 -9.488 -31.208 1.00 65.88 188 TYR A C 1
ATOM 1504 O O . TYR A 1 188 ? 19.088 -9.905 -31.812 1.00 65.88 188 TYR A O 1
ATOM 1512 N N . GLY A 1 189 ? 21.319 -9.758 -31.615 1.00 58.75 189 GLY A N 1
ATOM 1513 C CA . GLY A 1 189 ? 21.621 -10.683 -32.720 1.00 58.75 189 GLY A CA 1
ATOM 1514 C C . GLY A 1 189 ? 21.907 -10.038 -34.078 1.00 58.75 189 GLY A C 1
ATOM 1515 O O . GLY A 1 189 ? 22.101 -10.753 -35.057 1.00 58.75 189 GLY A O 1
ATOM 1516 N N . LEU A 1 190 ? 21.981 -8.709 -34.151 1.00 59.59 190 LEU A N 1
ATOM 1517 C CA . LEU A 1 190 ? 22.545 -8.028 -35.314 1.00 59.59 190 LEU A CA 1
ATOM 1518 C C . LEU A 1 190 ? 24.060 -7.943 -35.146 1.00 59.59 190 LEU A C 1
ATOM 1520 O O . LEU A 1 190 ? 24.547 -7.265 -34.239 1.00 59.59 190 LEU A O 1
ATOM 1524 N N . ASP A 1 191 ? 24.793 -8.646 -36.008 1.00 60.38 191 ASP A N 1
ATOM 1525 C CA . ASP A 1 191 ? 26.244 -8.526 -36.078 1.00 60.38 191 ASP A CA 1
ATOM 1526 C C . ASP A 1 191 ? 26.594 -7.153 -36.659 1.00 60.38 191 ASP A C 1
ATOM 1528 O O . ASP A 1 191 ? 26.545 -6.909 -37.867 1.00 60.38 191 ASP A O 1
ATOM 1532 N N . THR A 1 192 ? 26.912 -6.222 -35.764 1.00 58.94 192 THR A N 1
ATOM 1533 C CA . THR A 1 192 ? 27.299 -4.849 -36.098 1.00 58.94 192 THR A CA 1
ATOM 1534 C C . THR A 1 192 ? 28.525 -4.776 -37.009 1.00 58.94 192 THR A C 1
ATOM 1536 O O . THR A 1 192 ? 28.722 -3.747 -37.654 1.00 58.94 192 THR A O 1
ATOM 1539 N N . SER A 1 193 ? 29.330 -5.843 -37.113 1.00 63.25 193 SER A N 1
ATOM 1540 C CA . SER A 1 193 ? 30.487 -5.884 -38.016 1.00 63.25 193 SER A CA 1
ATOM 1541 C C . SER A 1 193 ? 30.094 -5.978 -39.496 1.00 63.25 193 SER A C 1
ATOM 1543 O O . SER A 1 193 ? 30.786 -5.420 -40.343 1.00 63.25 193 SER A O 1
ATOM 1545 N N . LEU A 1 194 ? 28.949 -6.596 -39.816 1.00 59.47 194 LEU A N 1
ATOM 1546 C CA . LEU A 1 194 ? 28.465 -6.769 -41.194 1.00 59.47 194 LEU A CA 1
ATOM 1547 C C . LEU A 1 194 ? 27.773 -5.518 -41.759 1.00 59.47 194 LEU A C 1
ATOM 1549 O O . LEU A 1 194 ? 27.605 -5.401 -42.971 1.00 59.47 194 LEU A O 1
ATOM 1553 N N . TYR A 1 195 ? 27.381 -4.575 -40.895 1.00 58.62 195 TYR A N 1
ATOM 1554 C CA . TYR A 1 195 ? 26.568 -3.406 -41.255 1.00 58.62 195 TYR A CA 1
ATOM 1555 C C . TYR A 1 195 ? 27.230 -2.058 -40.929 1.00 58.62 195 TYR A C 1
ATOM 1557 O O . TYR A 1 195 ? 26.573 -1.016 -41.024 1.00 58.62 195 TYR A O 1
ATOM 1565 N N . SER A 1 196 ? 28.529 -2.047 -40.597 1.00 55.31 196 SER A N 1
ATOM 1566 C CA . SER A 1 196 ? 29.251 -0.878 -40.059 1.00 55.31 196 SER A CA 1
ATOM 1567 C C . SER A 1 196 ? 29.401 0.326 -41.014 1.00 55.31 196 SER A C 1
ATOM 1569 O O . SER A 1 196 ? 30.107 1.273 -40.680 1.00 55.31 196 SER A O 1
ATOM 1571 N N . GLY A 1 197 ? 28.771 0.305 -42.194 1.00 56.53 197 GLY A N 1
ATOM 1572 C CA . GLY A 1 197 ? 28.774 1.400 -43.174 1.00 56.53 197 GLY A CA 1
ATOM 1573 C C . GLY A 1 197 ? 27.391 1.888 -43.626 1.00 56.53 197 GLY A C 1
ATOM 1574 O O . GLY A 1 197 ? 27.324 2.843 -44.391 1.00 56.53 197 GLY A O 1
ATOM 1575 N N . VAL A 1 198 ? 26.292 1.257 -43.186 1.00 56.41 198 VAL A N 1
ATOM 1576 C CA . VAL A 1 198 ? 24.913 1.632 -43.589 1.00 56.41 198 VAL A CA 1
ATOM 1577 C C . VAL A 1 198 ? 24.133 2.277 -42.438 1.00 56.41 198 VAL A C 1
ATOM 1579 O O . VAL A 1 198 ? 23.263 3.111 -42.675 1.00 56.41 198 VAL A O 1
ATOM 1582 N N . PHE A 1 199 ? 24.469 1.948 -41.188 1.00 52.72 199 PHE A N 1
ATOM 1583 C CA . PHE A 1 199 ? 23.816 2.493 -39.997 1.00 52.72 199 PHE A CA 1
ATOM 1584 C C . PHE A 1 199 ? 24.859 3.142 -39.081 1.00 52.72 199 PHE A C 1
ATOM 1586 O O . PHE A 1 199 ? 25.396 2.507 -38.175 1.00 52.72 199 PHE A O 1
ATOM 1593 N N . GLU A 1 200 ? 25.140 4.423 -39.334 1.00 50.38 200 GLU A N 1
ATOM 1594 C CA . GLU A 1 200 ? 26.111 5.250 -38.594 1.00 50.38 200 GLU A CA 1
ATOM 1595 C C . GLU A 1 200 ? 25.744 5.406 -37.101 1.00 50.38 200 GLU A C 1
ATOM 1597 O O . GLU A 1 200 ? 26.604 5.662 -36.264 1.00 50.38 200 GLU A O 1
ATOM 1602 N N . ASP A 1 201 ? 24.480 5.149 -36.743 1.00 51.38 201 ASP A N 1
ATOM 1603 C CA . ASP A 1 201 ? 23.993 5.150 -35.364 1.00 51.38 201 ASP A CA 1
ATOM 1604 C C . ASP A 1 201 ? 23.057 3.952 -35.110 1.00 51.38 201 ASP A C 1
ATOM 1606 O O . ASP A 1 201 ? 21.827 4.025 -35.158 1.00 51.38 201 ASP A O 1
ATOM 1610 N N . THR A 1 202 ? 23.645 2.777 -34.881 1.00 54.62 202 THR A N 1
ATOM 1611 C CA . THR A 1 202 ? 22.889 1.532 -34.625 1.00 54.62 202 THR A CA 1
ATOM 1612 C C . THR A 1 202 ? 22.155 1.557 -33.268 1.00 54.62 202 THR A C 1
ATOM 1614 O O . THR A 1 202 ? 21.284 0.728 -33.006 1.00 54.62 202 THR A O 1
ATOM 1617 N N . SER A 1 203 ? 22.447 2.535 -32.399 1.00 56.94 203 SER A N 1
ATOM 1618 C CA . SER A 1 203 ? 21.947 2.577 -31.020 1.00 56.94 203 SER A CA 1
ATOM 1619 C C . SER A 1 203 ? 20.451 2.902 -30.897 1.00 56.94 203 SER A C 1
ATOM 1621 O O . SER A 1 203 ? 19.805 2.489 -29.929 1.00 56.94 203 SER A O 1
ATOM 1623 N N . THR A 1 204 ? 19.881 3.619 -31.870 1.00 59.91 204 THR A N 1
ATOM 1624 C CA . THR A 1 204 ? 18.503 4.138 -31.808 1.00 59.91 204 THR A CA 1
ATOM 1625 C C . THR A 1 204 ? 17.522 3.407 -32.722 1.00 59.91 204 THR A C 1
ATOM 1627 O O . THR A 1 204 ? 16.338 3.334 -32.390 1.00 59.91 204 THR A O 1
ATOM 1630 N N . ASN A 1 205 ? 18.000 2.823 -33.823 1.00 61.34 205 ASN A N 1
ATOM 1631 C CA . ASN A 1 205 ? 17.159 2.279 -34.897 1.00 61.34 205 ASN A CA 1
ATOM 1632 C C . ASN A 1 205 ? 16.405 0.988 -34.525 1.00 61.34 205 ASN A C 1
ATOM 1634 O O . ASN A 1 205 ? 15.314 0.750 -35.032 1.00 61.34 205 ASN A O 1
ATOM 1638 N N . PHE A 1 206 ? 16.939 0.180 -33.603 1.00 70.25 206 PHE A N 1
ATOM 1639 C CA . PHE A 1 206 ? 16.332 -1.097 -33.182 1.00 70.25 206 PHE A CA 1
ATOM 1640 C C . PHE A 1 206 ? 15.638 -1.031 -31.817 1.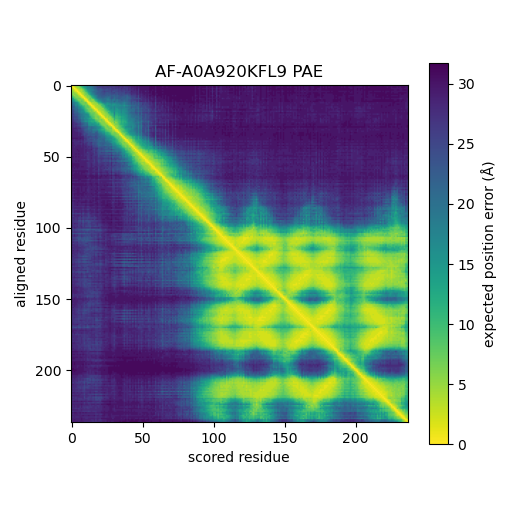00 70.25 206 PHE A C 1
ATOM 1642 O O . PHE A 1 206 ? 15.336 -2.058 -31.206 1.00 70.25 206 PHE A O 1
ATOM 1649 N N . ARG A 1 207 ? 15.404 0.183 -31.310 1.00 76.75 207 ARG A N 1
ATOM 1650 C CA . ARG A 1 207 ?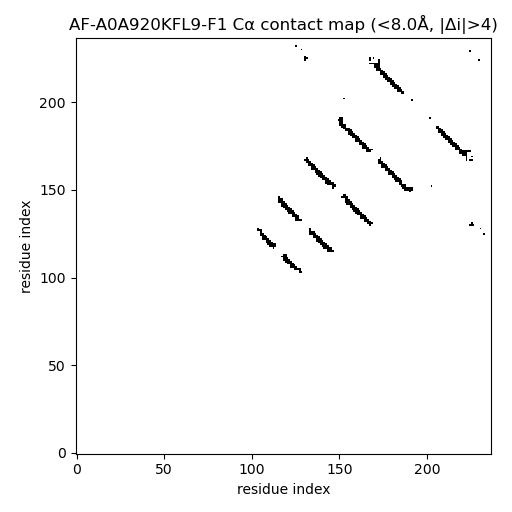 14.739 0.396 -30.027 1.00 76.75 207 ARG A CA 1
ATOM 1651 C C . ARG A 1 207 ? 13.231 0.253 -30.186 1.00 76.75 207 ARG A C 1
ATOM 1653 O O . ARG A 1 207 ? 12.613 1.033 -30.904 1.00 76.75 207 ARG A O 1
ATOM 1660 N N . GLN A 1 208 ? 12.640 -0.667 -29.434 1.00 84.62 208 GLN A N 1
ATOM 1661 C CA . GLN A 1 208 ? 11.193 -0.790 -29.308 1.00 84.62 208 GLN A CA 1
ATOM 1662 C C . GLN A 1 208 ? 10.763 -0.290 -27.932 1.00 84.62 208 GLN A C 1
ATOM 1664 O O . GLN A 1 208 ? 11.356 -0.645 -26.914 1.00 84.62 208 GLN A O 1
ATOM 1669 N N . ASN A 1 209 ? 9.761 0.586 -27.924 1.00 89.75 209 ASN A N 1
ATOM 1670 C CA . ASN A 1 209 ? 9.123 1.073 -26.710 1.00 89.75 209 ASN A CA 1
ATOM 1671 C C . ASN A 1 209 ? 7.665 0.622 -26.752 1.00 89.75 209 ASN A C 1
ATOM 1673 O O . ASN A 1 209 ? 6.969 0.903 -27.728 1.00 89.75 209 ASN A O 1
ATOM 1677 N N . TYR A 1 210 ? 7.236 -0.058 -25.700 1.00 92.81 210 TYR A N 1
ATOM 1678 C CA . TYR A 1 210 ? 5.850 -0.413 -25.463 1.00 92.81 210 TYR A CA 1
ATOM 1679 C C . TYR A 1 210 ? 5.359 0.404 -24.280 1.00 92.81 210 TYR A C 1
ATOM 1681 O O . TYR A 1 210 ? 5.977 0.374 -23.220 1.00 92.81 210 TYR A O 1
ATOM 1689 N N . ASP A 1 211 ? 4.278 1.144 -24.485 1.00 94.38 211 ASP A N 1
ATOM 1690 C CA . ASP A 1 211 ? 3.609 1.926 -23.456 1.00 94.38 211 ASP A CA 1
ATOM 1691 C C . ASP A 1 211 ? 2.193 1.363 -23.301 1.00 94.38 211 ASP A C 1
ATOM 1693 O O . ASP A 1 211 ? 1.403 1.377 -24.249 1.00 94.38 211 ASP A O 1
ATOM 1697 N N . LEU A 1 212 ? 1.886 0.840 -22.118 1.00 94.50 212 LEU A N 1
ATOM 1698 C CA . LEU A 1 212 ? 0.577 0.330 -21.741 1.00 94.50 212 LEU A CA 1
ATOM 1699 C C . LEU A 1 212 ? -0.034 1.267 -20.703 1.00 94.50 212 LEU A C 1
ATOM 1701 O O . LEU A 1 212 ? 0.588 1.605 -19.696 1.00 94.50 212 LEU A O 1
ATOM 1705 N N . PHE A 1 213 ? -1.263 1.694 -20.965 1.00 96.06 213 PHE A N 1
ATOM 1706 C CA . PHE A 1 213 ? -2.049 2.491 -20.038 1.00 96.06 213 PHE A CA 1
ATOM 1707 C C . PHE A 1 213 ? -3.333 1.741 -19.715 1.00 96.06 213 PHE A C 1
ATOM 1709 O O . PHE A 1 213 ? -4.193 1.575 -20.582 1.00 96.06 213 PHE A O 1
ATOM 1716 N N . ASP A 1 214 ? -3.463 1.336 -18.459 1.00 95.00 214 ASP A N 1
ATOM 1717 C CA . ASP A 1 214 ? -4.588 0.567 -17.962 1.00 95.00 214 ASP A CA 1
ATOM 1718 C C . ASP A 1 214 ? -5.399 1.407 -16.980 1.00 95.00 214 ASP A C 1
ATOM 1720 O O . ASP A 1 214 ? -4.921 1.864 -15.939 1.00 95.00 214 ASP A O 1
ATOM 1724 N N . PHE A 1 215 ? -6.673 1.590 -17.310 1.00 96.38 215 PHE A N 1
ATOM 1725 C CA . PHE A 1 215 ? -7.648 2.214 -16.430 1.00 96.38 215 PHE A CA 1
ATOM 1726 C C . PHE A 1 215 ? -8.730 1.205 -16.082 1.00 96.38 215 PHE A C 1
ATOM 1728 O O . PHE A 1 215 ? -9.425 0.689 -16.958 1.00 96.38 215 PHE A O 1
ATOM 1735 N N . HIS A 1 216 ? -8.910 0.954 -14.791 1.00 95.38 216 HIS A N 1
ATOM 1736 C CA . HIS A 1 216 ? -9.930 0.040 -14.306 1.00 95.38 216 HIS A CA 1
ATOM 1737 C C . HIS A 1 216 ? -10.800 0.752 -13.270 1.00 95.38 216 HIS A C 1
ATOM 1739 O O . HIS A 1 216 ? -10.312 1.291 -12.282 1.00 95.38 216 HIS A O 1
ATOM 1745 N N . MET A 1 217 ? -12.115 0.749 -13.485 1.00 95.56 217 MET A N 1
ATOM 1746 C CA . MET A 1 217 ? -13.083 1.347 -12.570 1.00 95.56 217 MET A CA 1
ATOM 1747 C C . MET A 1 217 ? -14.162 0.329 -12.227 1.00 95.56 217 MET A C 1
ATOM 1749 O O . MET A 1 217 ? -14.691 -0.361 -13.096 1.00 95.56 217 MET A O 1
ATOM 1753 N N . LYS A 1 218 ? -14.504 0.247 -10.945 1.00 93.88 218 LYS A N 1
ATOM 1754 C CA . LYS A 1 218 ? -15.498 -0.676 -10.414 1.00 93.88 218 LYS A CA 1
ATOM 1755 C C . LYS A 1 218 ? -16.427 0.054 -9.459 1.00 93.88 218 LYS A C 1
ATOM 1757 O O . LYS A 1 218 ? -15.981 0.748 -8.550 1.00 93.88 218 LYS A O 1
ATOM 1762 N N . PHE A 1 219 ? -17.721 -0.157 -9.645 1.00 93.75 219 PHE A N 1
ATOM 1763 C CA . PHE A 1 219 ? -18.765 0.345 -8.765 1.00 93.75 219 PHE A CA 1
ATOM 1764 C C . PHE A 1 219 ? -19.612 -0.832 -8.289 1.00 93.75 219 PHE A C 1
ATOM 1766 O O . PHE A 1 219 ? -20.212 -1.520 -9.117 1.00 93.75 219 PHE A O 1
ATOM 1773 N N . ASN A 1 220 ? -19.667 -1.084 -6.978 1.00 90.19 220 ASN A N 1
ATOM 1774 C CA . ASN A 1 220 ? -20.570 -2.088 -6.420 1.00 90.19 220 ASN A CA 1
ATOM 1775 C C . ASN A 1 220 ? -21.711 -1.415 -5.664 1.00 90.19 220 ASN A C 1
ATOM 1777 O O . ASN A 1 220 ? -21.513 -0.585 -4.777 1.00 90.19 220 ASN A O 1
ATOM 1781 N N . SER A 1 221 ? -22.928 -1.879 -5.947 1.00 88.62 221 SER A N 1
ATOM 1782 C CA . SER A 1 221 ? -24.137 -1.435 -5.250 1.00 88.62 221 SER A CA 1
ATOM 1783 C C . SER A 1 221 ? -24.187 -1.859 -3.778 1.00 88.62 221 SER A C 1
ATOM 1785 O O . SER A 1 221 ? -25.046 -1.347 -3.068 1.00 88.62 221 SER A O 1
ATOM 1787 N N . LYS A 1 222 ? -23.332 -2.796 -3.338 1.00 84.06 222 LYS A N 1
ATOM 1788 C CA . LYS A 1 222 ? -23.227 -3.253 -1.947 1.00 84.06 222 LYS A CA 1
ATOM 1789 C C . LYS A 1 222 ? -21.828 -2.995 -1.404 1.00 84.06 222 LYS A C 1
ATOM 1791 O O . LYS A 1 222 ? -20.834 -3.439 -1.982 1.00 84.06 222 LYS A O 1
ATOM 1796 N N . ASN A 1 223 ? -21.768 -2.344 -0.252 1.00 78.62 223 ASN A N 1
ATOM 1797 C CA . ASN A 1 223 ? -20.535 -2.058 0.453 1.00 78.62 223 ASN A CA 1
ATOM 1798 C C . ASN A 1 223 ? -19.919 -3.339 1.021 1.00 78.62 223 ASN A C 1
ATOM 1800 O O . ASN A 1 223 ? -20.409 -3.913 1.991 1.00 78.62 223 ASN A O 1
ATOM 1804 N N . THR A 1 224 ? -18.826 -3.778 0.404 1.00 70.44 224 THR A N 1
ATOM 1805 C CA . THR A 1 224 ? -18.141 -5.023 0.775 1.00 70.44 224 THR A CA 1
ATOM 1806 C C . THR A 1 224 ? -16.908 -4.776 1.657 1.00 70.44 224 THR A C 1
ATOM 1808 O O . THR A 1 224 ? -16.325 -5.734 2.149 1.00 70.44 224 THR A O 1
ATOM 1811 N N . GLY A 1 225 ? -16.479 -3.522 1.869 1.00 68.00 225 GLY A N 1
ATOM 1812 C CA . GLY A 1 225 ? -15.170 -3.224 2.478 1.00 68.00 225 GLY A CA 1
ATOM 1813 C C . GLY A 1 225 ? -15.181 -2.493 3.822 1.00 68.00 225 GLY A C 1
ATOM 1814 O O . GLY A 1 225 ? -14.178 -2.527 4.531 1.00 68.00 225 GLY A O 1
ATOM 1815 N N . ARG A 1 226 ? -16.296 -1.861 4.211 1.00 71.50 226 ARG A N 1
ATOM 1816 C CA . ARG A 1 226 ? -16.368 -1.014 5.418 1.00 71.50 226 ARG A CA 1
ATOM 1817 C C . ARG A 1 226 ? -16.208 -1.773 6.737 1.00 71.50 226 ARG A C 1
ATOM 1819 O O . ARG A 1 226 ? -15.609 -1.233 7.664 1.00 71.50 226 ARG A O 1
ATOM 1826 N N . ASP A 1 227 ? -16.713 -3.004 6.804 1.00 65.94 227 ASP A N 1
ATOM 1827 C CA . ASP A 1 227 ? -16.735 -3.816 8.032 1.00 65.94 227 ASP A CA 1
ATOM 1828 C C . ASP A 1 227 ? -15.906 -5.113 7.911 1.00 65.94 227 ASP A C 1
ATOM 1830 O O . ASP A 1 227 ? -15.974 -5.996 8.765 1.00 65.94 227 ASP A O 1
ATOM 1834 N N . THR A 1 228 ? -15.080 -5.244 6.865 1.00 66.75 228 THR A N 1
ATOM 1835 C CA . THR A 1 228 ? -14.203 -6.410 6.694 1.00 66.75 228 THR A CA 1
ATOM 1836 C C . THR A 1 228 ? -12.820 -6.185 7.292 1.00 66.75 228 THR A C 1
ATOM 1838 O O . THR A 1 228 ? -12.148 -5.199 7.000 1.00 66.75 228 THR A O 1
ATOM 1841 N N . ASN A 1 229 ? -12.320 -7.181 8.025 1.00 64.38 229 ASN A N 1
ATOM 1842 C CA . ASN A 1 229 ? -10.929 -7.213 8.485 1.00 64.38 229 ASN A CA 1
ATOM 1843 C C . ASN A 1 229 ? -9.911 -7.538 7.373 1.00 64.38 229 ASN A C 1
ATOM 1845 O O . ASN A 1 229 ? -8.713 -7.595 7.650 1.00 64.38 229 ASN A O 1
ATOM 1849 N N . LYS A 1 230 ? -10.353 -7.764 6.130 1.00 64.50 230 LYS A N 1
ATOM 1850 C CA . LYS A 1 230 ? -9.482 -8.070 4.989 1.00 64.50 230 LYS A CA 1
ATOM 1851 C C . LYS A 1 230 ? -9.106 -6.778 4.269 1.00 64.50 230 LYS A C 1
ATOM 1853 O O . LYS A 1 230 ? -9.977 -6.055 3.802 1.00 64.50 230 LYS A O 1
ATOM 1858 N N . LEU A 1 231 ? -7.809 -6.497 4.177 1.00 62.28 231 LEU A N 1
ATOM 1859 C CA . LEU A 1 231 ? -7.287 -5.383 3.387 1.00 62.28 231 LEU A CA 1
ATOM 1860 C C . LEU A 1 231 ? -7.005 -5.862 1.970 1.00 62.28 231 LEU A C 1
ATOM 1862 O O . LEU A 1 231 ? -6.403 -6.915 1.778 1.00 62.28 231 LEU A O 1
ATOM 1866 N N . ARG A 1 232 ? -7.429 -5.075 0.984 1.00 62.16 232 ARG A N 1
ATOM 1867 C CA . ARG A 1 232 ? -7.069 -5.291 -0.414 1.00 62.16 232 ARG A CA 1
ATOM 1868 C C . ARG A 1 232 ? -5.811 -4.492 -0.715 1.00 62.16 232 ARG A C 1
ATOM 1870 O O . ARG A 1 232 ? -5.894 -3.313 -1.025 1.00 62.16 232 ARG A O 1
ATOM 1877 N N . TYR A 1 233 ? -4.655 -5.130 -0.593 1.00 60.75 233 TYR A N 1
ATOM 1878 C CA . TYR A 1 233 ? -3.416 -4.629 -1.178 1.00 60.75 233 TYR A CA 1
ATOM 1879 C C . TYR A 1 233 ? -3.069 -5.513 -2.375 1.00 60.75 233 TYR A C 1
ATOM 1881 O O . TYR A 1 233 ? -3.214 -6.735 -2.319 1.00 60.75 233 TYR A O 1
ATOM 1889 N N . LYS A 1 234 ? -2.654 -4.894 -3.47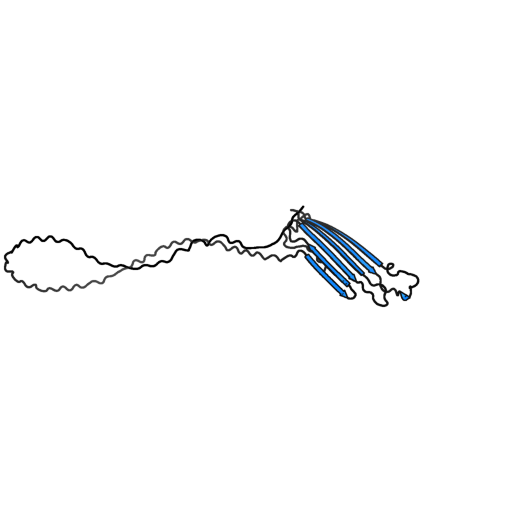7 1.00 55.78 234 LYS A N 1
ATOM 1890 C CA . LYS A 1 234 ? -2.162 -5.597 -4.661 1.00 55.78 234 LYS A CA 1
ATOM 1891 C C . LYS A 1 234 ? -0.641 -5.585 -4.556 1.00 55.78 234 LYS A C 1
ATOM 1893 O O . LYS A 1 234 ? -0.031 -4.538 -4.736 1.00 55.78 234 LYS A O 1
ATOM 1898 N N . ASN A 1 235 ? -0.051 -6.717 -4.183 1.00 48.66 235 ASN A N 1
ATOM 1899 C CA . ASN A 1 235 ? 1.384 -6.921 -4.356 1.00 48.66 235 ASN A CA 1
ATOM 1900 C C . ASN A 1 235 ? 1.595 -7.431 -5.782 1.00 48.66 235 ASN A C 1
ATOM 1902 O O . ASN A 1 235 ? 0.892 -8.349 -6.200 1.00 48.66 235 ASN A O 1
ATOM 1906 N N . LEU A 1 236 ? 2.540 -6.843 -6.512 1.00 42.47 236 LEU A N 1
ATOM 1907 C CA . LEU A 1 236 ? 3.086 -7.483 -7.704 1.00 42.47 236 LEU A CA 1
ATOM 1908 C C . LEU A 1 236 ? 3.876 -8.709 -7.228 1.00 42.47 236 LEU A C 1
ATOM 1910 O O . LEU A 1 236 ? 4.836 -8.566 -6.467 1.00 42.47 236 LEU A O 1
ATOM 1914 N N . ALA A 1 237 ? 3.396 -9.892 -7.595 1.00 32.44 237 ALA A N 1
ATOM 1915 C CA . ALA A 1 237 ? 4.125 -11.149 -7.518 1.00 32.44 237 ALA A CA 1
ATOM 1916 C C . ALA A 1 237 ? 4.365 -11.624 -8.948 1.00 32.44 237 ALA A C 1
ATOM 1918 O O . ALA A 1 237 ? 3.425 -11.454 -9.760 1.00 32.44 237 ALA A O 1
#